Protein AF-0000000084600546 (afdb_homodimer)

Structure (mmCIF, N/CA/C/O backbone):
data_AF-0000000084600546-model_v1
#
loop_
_entity.id
_entity.type
_entity.pdbx_description
1 polymer 'HTH tetR-type domain-containing protein'
#
loop_
_atom_site.group_PDB
_atom_site.id
_atom_site.type_symbol
_atom_site.label_atom_id
_atom_site.label_alt_id
_atom_site.label_comp_id
_atom_site.label_asym_id
_atom_site.label_entity_id
_atom_site.label_seq_id
_atom_site.pdbx_PDB_ins_code
_atom_site.Cartn_x
_atom_site.Cartn_y
_atom_site.Cartn_z
_atom_site.occupancy
_atom_site.B_iso_or_equiv
_atom_site.auth_seq_id
_atom_site.auth_comp_id
_atom_site.auth_asym_id
_atom_site.auth_atom_id
_atom_site.pdbx_PDB_model_num
ATOM 1 N N . MET A 1 1 ? 28.312 6.125 -10.078 1 32.84 1 MET A N 1
ATOM 2 C CA . MET A 1 1 ? 26.906 6.504 -10.203 1 32.84 1 MET A CA 1
ATOM 3 C C . MET A 1 1 ? 26.562 7.613 -9.211 1 32.84 1 MET A C 1
ATOM 5 O O . MET A 1 1 ? 26.938 7.547 -8.039 1 32.84 1 MET A O 1
ATOM 9 N N . ALA A 1 2 ? 26.266 8.656 -9.523 1 44.53 2 ALA A N 1
ATOM 10 C CA . ALA A 1 2 ? 26.094 9.836 -8.68 1 44.53 2 ALA A CA 1
ATOM 11 C C . ALA A 1 2 ? 25.125 9.547 -7.531 1 44.53 2 ALA A C 1
ATOM 13 O O . ALA A 1 2 ? 24.188 8.758 -7.68 1 44.53 2 ALA A O 1
ATOM 14 N N . LYS A 1 3 ? 25.469 9.797 -6.285 1 55.94 3 LYS A N 1
ATOM 15 C CA . LYS A 1 3 ? 24.688 9.617 -5.066 1 55.94 3 LYS A CA 1
ATOM 16 C C . LYS A 1 3 ? 23.25 10.117 -5.258 1 55.94 3 LYS A C 1
ATOM 18 O O . LYS A 1 3 ? 23.031 11.242 -5.715 1 55.94 3 LYS A O 1
ATOM 23 N N . LEU A 1 4 ? 22.156 9.141 -5.469 1 57.59 4 LEU A N 1
ATOM 24 C CA . LEU A 1 4 ? 20.75 9.477 -5.609 1 57.59 4 LEU A CA 1
ATOM 25 C C . LEU A 1 4 ? 20.438 10.797 -4.91 1 57.59 4 LEU A C 1
ATOM 27 O O . L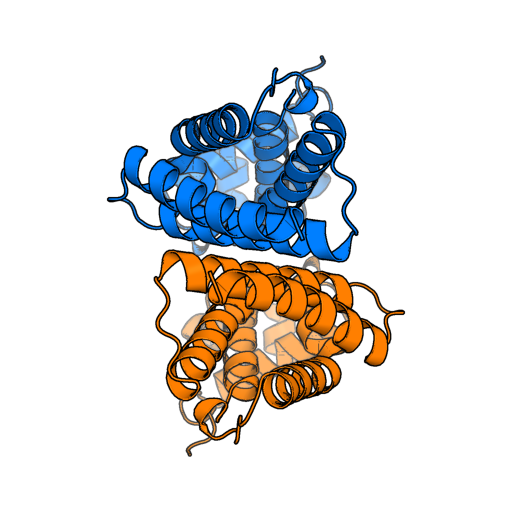EU A 1 4 ? 19.516 11.516 -5.312 1 57.59 4 LEU A O 1
ATOM 31 N N . THR A 1 5 ? 21.5 11.195 -4.059 1 66.75 5 THR A N 1
ATOM 32 C CA . THR A 1 5 ? 21.297 12.453 -3.354 1 66.75 5 THR A CA 1
ATOM 33 C C . THR A 1 5 ? 21.891 13.617 -4.141 1 66.75 5 THR A C 1
ATOM 35 O O . THR A 1 5 ? 21.766 14.781 -3.746 1 66.75 5 THR A O 1
ATOM 38 N N . GLU A 1 6 ? 22.484 13.359 -5.191 1 69.31 6 GLU A N 1
ATOM 39 C CA . GLU A 1 6 ? 23.203 14.398 -5.926 1 69.31 6 GLU A CA 1
ATOM 40 C C . GLU A 1 6 ? 22.25 15.477 -6.438 1 69.31 6 GLU A C 1
ATOM 42 O O . GLU A 1 6 ? 22.609 16.656 -6.508 1 69.31 6 GLU A O 1
ATOM 47 N N . GLY A 1 7 ? 21.047 15.117 -6.613 1 79.75 7 GLY A N 1
ATOM 48 C CA . GLY A 1 7 ? 20.109 16.125 -7.113 1 79.75 7 GLY A CA 1
ATOM 49 C C . GLY A 1 7 ? 19.375 16.859 -6.012 1 79.75 7 GLY A C 1
ATOM 50 O O . GLY A 1 7 ? 18.719 17.875 -6.262 1 79.75 7 GLY A O 1
ATOM 51 N N . LEU A 1 8 ? 19.703 16.578 -4.785 1 88.44 8 LEU A N 1
ATOM 52 C CA . LEU A 1 8 ? 19 17.172 -3.662 1 88.44 8 LEU A CA 1
ATOM 53 C C . LEU A 1 8 ? 19.828 18.312 -3.047 1 88.44 8 LEU A C 1
ATOM 55 O O . LEU A 1 8 ? 21.031 18.188 -2.893 1 88.44 8 LEU A O 1
ATOM 59 N N . SER A 1 9 ? 19.188 19.391 -2.762 1 93.69 9 SER A N 1
ATOM 60 C CA . SER A 1 9 ? 19.844 20.5 -2.055 1 93.69 9 SER A CA 1
ATOM 61 C C . SER A 1 9 ? 20.188 20.094 -0.626 1 93.69 9 SER A C 1
ATOM 63 O O . SER A 1 9 ? 19.672 19.109 -0.1 1 93.69 9 SER A O 1
ATOM 65 N N . GLN A 1 10 ? 21.047 20.875 -0.083 1 94.81 10 GLN A N 1
ATOM 66 C CA . GLN A 1 10 ? 21.406 20.641 1.312 1 94.81 10 GLN A CA 1
ATOM 67 C C . GLN A 1 10 ? 20.188 20.766 2.223 1 94.81 10 GLN A C 1
ATOM 69 O O . GLN A 1 10 ? 20.031 20 3.17 1 94.81 10 GLN A O 1
ATOM 74 N N . SER A 1 11 ? 19.359 21.703 1.89 1 96.62 11 SER A N 1
ATOM 75 C CA . SER A 1 11 ? 18.141 21.922 2.674 1 96.62 11 SER A CA 1
ATOM 76 C C . SER A 1 11 ? 17.203 20.719 2.588 1 96.62 11 SER A C 1
ATOM 78 O O . SER A 1 11 ? 16.656 20.266 3.6 1 96.62 11 SER A O 1
ATOM 80 N N . GLN A 1 12 ? 17.094 20.203 1.469 1 96.62 12 GLN A N 1
ATOM 81 C CA . GLN A 1 12 ? 16.25 19.016 1.285 1 96.62 12 GLN A CA 1
ATOM 82 C C . GLN A 1 12 ? 16.781 17.844 2.092 1 96.62 12 GLN A C 1
ATOM 84 O O . GLN A 1 12 ? 16.016 17.141 2.766 1 96.62 12 GLN A O 1
ATOM 89 N N . GLN A 1 13 ? 18.031 17.719 1.998 1 96.44 13 GLN A N 1
ATOM 90 C CA . GLN A 1 13 ? 18.656 16.625 2.73 1 96.44 13 GLN A CA 1
ATOM 91 C C . GLN A 1 13 ? 18.469 16.781 4.234 1 96.44 13 GLN A C 1
ATOM 93 O O . GLN A 1 13 ? 18.156 15.82 4.938 1 96.44 13 GLN A O 1
ATOM 98 N N . SER A 1 14 ? 18.641 17.984 4.652 1 97.56 14 SER A N 1
ATOM 99 C CA . SER A 1 14 ? 18.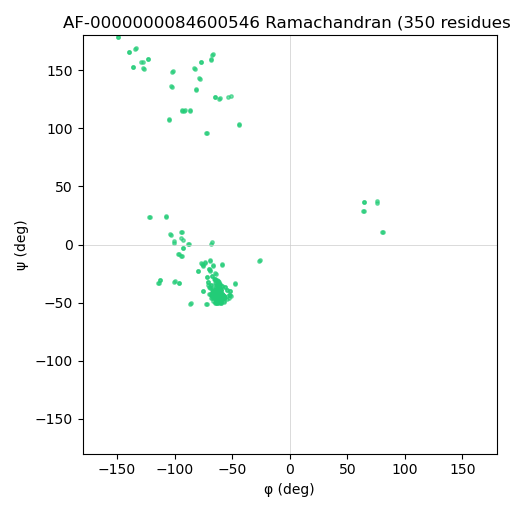5 18.266 6.078 1 97.56 14 SER A CA 1
ATOM 100 C C . SER A 1 14 ? 17.062 18.016 6.555 1 97.56 14 SER A C 1
ATOM 102 O O . SER A 1 14 ? 16.859 17.484 7.645 1 97.56 14 SER A O 1
ATOM 104 N N . ILE A 1 15 ? 16.156 18.391 5.734 1 98 15 ILE A N 1
ATOM 105 C CA . ILE A 1 15 ? 14.742 18.203 6.074 1 98 15 ILE A CA 1
ATOM 106 C C . ILE A 1 15 ? 14.414 16.719 6.129 1 98 15 ILE A C 1
ATOM 108 O O . ILE A 1 15 ? 13.789 16.25 7.082 1 98 15 ILE A O 1
ATOM 112 N N . MET A 1 16 ? 14.875 16.016 5.176 1 96.94 16 MET A N 1
ATOM 113 C CA . MET A 1 16 ? 14.633 14.586 5.125 1 96.94 16 MET A CA 1
ATOM 114 C C . MET A 1 16 ? 15.242 13.891 6.34 1 96.94 16 MET A C 1
ATOM 116 O O . MET A 1 16 ? 14.602 13.039 6.961 1 96.94 16 MET A O 1
ATOM 120 N N . GLN A 1 17 ? 16.406 14.266 6.641 1 96.88 17 GLN A N 1
ATOM 121 C CA . GLN A 1 17 ? 17.094 13.68 7.789 1 96.88 17 GLN A CA 1
ATOM 122 C C . GLN A 1 17 ? 16.375 14.031 9.094 1 96.88 17 GLN A C 1
ATOM 124 O O . GLN A 1 17 ? 16.266 13.188 9.984 1 96.88 17 GLN A O 1
ATOM 129 N N . ALA A 1 18 ? 15.953 15.234 9.18 1 97.81 18 ALA A N 1
ATOM 130 C CA . ALA A 1 18 ? 15.234 15.68 10.375 1 97.81 18 ALA A CA 1
ATOM 131 C C . ALA A 1 18 ? 13.961 14.859 10.586 1 97.81 18 ALA A C 1
ATOM 133 O O . ALA A 1 18 ? 13.688 14.406 11.703 1 97.81 18 ALA A O 1
ATOM 134 N N . VAL A 1 19 ? 13.211 14.664 9.508 1 96.94 19 VAL A N 1
ATOM 135 C CA . VAL A 1 19 ? 11.977 13.898 9.602 1 96.94 19 VAL A CA 1
ATOM 136 C C . VAL A 1 19 ? 12.289 12.461 10.016 1 96.94 19 VAL A C 1
ATOM 138 O O . VAL A 1 19 ? 11.633 11.898 10.898 1 96.94 19 VAL A O 1
ATOM 141 N N . ALA A 1 20 ? 13.281 11.922 9.422 1 94 20 ALA A N 1
ATOM 142 C CA . ALA A 1 20 ? 13.672 10.555 9.758 1 94 20 ALA A CA 1
ATOM 143 C C . ALA A 1 20 ? 14.062 10.438 11.227 1 94 20 ALA A C 1
ATOM 145 O O . ALA A 1 20 ? 13.633 9.508 11.914 1 94 20 ALA A O 1
ATOM 146 N N . THR A 1 21 ? 14.805 11.359 11.688 1 95.12 21 THR A N 1
ATOM 147 C CA . THR A 1 21 ? 15.266 11.383 13.07 1 95.12 21 THR A CA 1
ATOM 148 C C . THR A 1 21 ? 14.094 11.508 14.039 1 95.12 21 THR A C 1
ATOM 150 O O . THR A 1 21 ? 14.008 10.773 15.023 1 95.12 21 THR A O 1
ATOM 153 N N . LEU A 1 22 ? 13.242 12.391 13.703 1 96.25 22 LEU A N 1
ATOM 154 C CA . LEU A 1 22 ? 12.102 12.648 14.578 1 96.25 22 LEU A CA 1
ATOM 155 C C . LEU A 1 22 ? 11.148 11.453 14.602 1 96.25 22 LEU A C 1
ATOM 157 O O . LEU A 1 22 ? 10.562 11.141 15.641 1 96.25 22 LEU A O 1
ATOM 161 N N . LEU A 1 23 ? 11.016 10.797 13.492 1 93.69 23 LEU A N 1
ATOM 162 C CA . LEU A 1 23 ? 10.125 9.648 13.398 1 93.69 23 LEU A CA 1
ATOM 163 C C . LEU A 1 23 ? 10.68 8.469 14.195 1 93.69 23 LEU A C 1
ATOM 165 O O . LEU A 1 23 ? 9.945 7.52 14.492 1 93.69 23 LEU A O 1
ATOM 169 N N . ASP A 1 24 ? 11.93 8.5 14.438 1 91 24 ASP A N 1
ATOM 170 C CA . ASP A 1 24 ? 12.539 7.473 15.273 1 91 24 ASP A CA 1
ATOM 171 C C . ASP A 1 24 ? 12.203 7.695 16.75 1 91 24 ASP A C 1
ATOM 173 O O . ASP A 1 24 ? 12.273 6.766 17.562 1 91 24 ASP A O 1
ATOM 177 N N . LYS A 1 25 ? 11.781 8.883 17.078 1 91.62 25 LYS A N 1
ATOM 178 C CA . LYS A 1 25 ? 11.594 9.266 18.469 1 91.62 25 LYS A CA 1
ATOM 179 C C . LYS A 1 25 ? 10.117 9.484 18.797 1 91.62 25 LYS A C 1
ATOM 181 O O . LYS A 1 25 ? 9.703 9.344 19.953 1 91.62 25 LYS A O 1
ATOM 186 N N . GLU A 1 26 ? 9.391 9.914 17.766 1 90.5 26 GLU A N 1
ATOM 187 C CA . GLU A 1 26 ? 7.992 10.266 17.984 1 90.5 26 GLU A CA 1
ATOM 188 C C . GLU A 1 26 ? 7.094 9.68 16.906 1 90.5 26 GLU A C 1
ATOM 190 O O . GLU A 1 26 ? 7.578 9.211 15.875 1 90.5 26 GLU A O 1
ATOM 195 N N . GLN A 1 27 ? 5.812 9.789 17.234 1 86.94 27 GLN A N 1
ATOM 196 C CA . GLN A 1 27 ? 4.816 9.336 16.266 1 86.94 27 GLN A CA 1
ATOM 197 C C . GLN A 1 27 ? 4.551 10.406 15.211 1 86.94 27 GLN A C 1
ATOM 199 O O . GLN A 1 27 ? 4.727 11.602 15.469 1 86.94 27 GLN A O 1
ATOM 204 N N . LEU A 1 28 ? 4.191 9.938 14.07 1 87 28 LEU A N 1
ATOM 205 C CA . LEU A 1 28 ? 3.926 10.836 12.953 1 87 28 LEU A CA 1
ATOM 206 C C . LEU A 1 28 ? 2.945 11.93 13.352 1 87 28 LEU A C 1
ATOM 208 O O . LEU A 1 28 ? 3.141 13.102 13.016 1 87 28 LEU A O 1
ATOM 212 N N . ASN A 1 29 ? 1.978 11.547 14.109 1 81.62 29 ASN A N 1
ATOM 213 C CA . ASN A 1 29 ? 0.924 12.484 14.477 1 81.62 29 ASN A CA 1
ATOM 214 C C . ASN A 1 29 ? 1.444 13.57 15.414 1 81.62 29 ASN A C 1
ATOM 216 O O . ASN A 1 29 ? 0.793 14.602 15.594 1 81.62 29 ASN A O 1
ATOM 220 N N . ASP A 1 30 ? 2.584 13.391 15.961 1 87.56 30 ASP A N 1
ATOM 221 C CA . ASP A 1 30 ? 3.164 14.359 16.891 1 87.56 30 ASP A CA 1
ATOM 222 C C . ASP A 1 30 ? 4.145 15.281 16.172 1 87.56 30 ASP A C 1
ATOM 224 O O . ASP A 1 30 ? 4.629 16.25 16.75 1 87.56 30 ASP A O 1
ATOM 228 N N . LEU A 1 31 ? 4.398 14.953 15 1 92.25 31 LEU A N 1
ATOM 229 C CA . LEU A 1 31 ? 5.375 15.727 14.242 1 92.25 31 LEU A CA 1
ATOM 230 C C . LEU A 1 31 ? 4.738 16.984 13.672 1 92.25 31 LEU A C 1
ATOM 232 O O . LEU A 1 31 ? 3.625 16.953 13.141 1 92.25 31 LEU A O 1
ATOM 236 N N . THR A 1 32 ? 5.445 18.141 13.844 1 91.44 32 THR A N 1
ATOM 237 C CA . THR A 1 32 ? 5.012 19.391 13.234 1 91.44 32 THR A CA 1
ATOM 238 C C . THR A 1 32 ? 6.105 19.969 12.344 1 91.44 32 THR A C 1
ATOM 240 O O . THR A 1 32 ? 7.281 19.625 12.484 1 91.44 32 THR A O 1
ATOM 243 N N . ILE A 1 33 ? 5.645 20.781 11.516 1 94.69 33 ILE A N 1
ATOM 244 C CA . ILE A 1 33 ? 6.598 21.438 10.617 1 94.69 33 ILE A CA 1
ATOM 245 C C . ILE A 1 33 ? 7.578 22.281 11.43 1 94.69 33 ILE A C 1
ATOM 247 O O . ILE A 1 33 ? 8.773 22.328 11.117 1 94.69 33 ILE A O 1
ATOM 251 N N . THR A 1 34 ? 7.09 22.828 12.414 1 96.19 34 THR A N 1
ATOM 252 C CA . THR A 1 34 ? 7.949 23.625 13.273 1 96.19 34 THR A CA 1
ATOM 253 C C . THR A 1 34 ? 9.047 22.781 13.898 1 96.19 34 THR A C 1
ATOM 255 O O . THR A 1 34 ? 10.227 23.156 13.867 1 96.19 34 THR A O 1
ATOM 258 N N . LYS A 1 35 ? 8.711 21.625 14.383 1 96.94 35 LYS A N 1
ATOM 259 C CA . LYS A 1 35 ? 9.695 20.703 14.961 1 96.94 35 LYS A CA 1
ATOM 260 C C . LYS A 1 35 ? 10.719 20.266 13.914 1 96.94 35 LYS A C 1
ATOM 262 O O . LYS A 1 35 ? 11.914 20.203 14.195 1 96.94 35 LYS A O 1
ATOM 267 N N . VAL A 1 36 ? 10.234 20 12.758 1 97.94 36 VAL A N 1
ATOM 268 C CA . VAL A 1 36 ? 11.094 19.531 11.672 1 97.94 36 VAL A CA 1
ATOM 269 C C . VAL A 1 36 ? 12.086 20.625 11.289 1 97.94 36 VAL A C 1
ATOM 271 O O . VAL A 1 36 ? 13.289 20.375 11.156 1 97.94 36 VAL A O 1
ATOM 274 N N . CYS A 1 37 ? 11.562 21.812 11.141 1 98.38 37 CYS A N 1
ATOM 275 C CA . CYS A 1 37 ? 12.422 22.938 10.766 1 98.38 37 CYS A CA 1
ATOM 276 C C . CYS A 1 37 ? 13.492 23.188 11.82 1 98.38 37 CYS A C 1
ATOM 278 O O . CYS A 1 37 ? 14.656 23.406 11.484 1 98.38 37 CYS A O 1
ATOM 280 N N . LYS A 1 38 ? 13.117 23.109 13.016 1 98.12 38 LYS A N 1
ATOM 281 C CA . LYS A 1 38 ? 14.062 23.297 14.117 1 98.12 38 LYS A CA 1
ATOM 282 C C . LYS A 1 38 ? 15.156 22.234 14.086 1 98.12 38 LYS A C 1
ATOM 284 O O . LYS A 1 38 ? 16.344 22.547 14.195 1 98.12 38 LYS A O 1
ATOM 289 N N . GLU A 1 39 ? 14.789 21.047 13.891 1 97.69 39 GLU A N 1
ATOM 290 C CA . GLU A 1 39 ? 15.734 19.922 13.828 1 97.69 39 GLU A CA 1
ATOM 291 C C . GLU A 1 39 ? 16.641 20.031 12.609 1 97.69 39 GLU A C 1
ATOM 293 O O . GLU A 1 39 ? 17.828 19.734 12.695 1 97.69 39 GLU A O 1
ATOM 298 N N . ALA A 1 40 ? 16.109 20.453 11.555 1 98.06 40 ALA A N 1
ATOM 299 C CA . ALA A 1 40 ? 16.828 20.547 10.289 1 98.06 40 ALA A CA 1
ATOM 300 C C . ALA A 1 40 ? 17.703 21.797 10.234 1 98.06 40 ALA A C 1
ATOM 302 O O . ALA A 1 40 ? 18.609 21.891 9.398 1 98.06 40 ALA A O 1
ATOM 303 N N . GLY A 1 41 ? 17.359 22.734 11 1 98.19 41 GLY A N 1
ATOM 304 C CA . GLY A 1 41 ? 18.078 24.016 10.969 1 98.19 41 GLY A CA 1
ATOM 305 C C . GLY A 1 41 ? 17.719 24.859 9.773 1 98.19 41 GLY A C 1
ATOM 306 O O . GLY A 1 41 ? 18.594 25.484 9.156 1 98.19 41 GLY A O 1
ATOM 307 N N . VAL A 1 42 ? 16.438 24.797 9.414 1 97.94 42 VAL A N 1
ATOM 308 C CA . VAL A 1 42 ? 15.984 25.578 8.273 1 97.94 42 VAL A CA 1
ATOM 309 C C . VAL A 1 42 ? 14.758 26.391 8.664 1 97.94 42 VAL A C 1
ATOM 311 O O . VAL A 1 42 ? 14.047 26.047 9.617 1 97.94 42 VAL A O 1
ATOM 314 N N . ALA A 1 43 ? 14.547 27.5 7.879 1 97.31 43 ALA A N 1
ATOM 315 C CA . ALA A 1 43 ? 13.344 28.312 8.07 1 97.31 43 ALA A CA 1
ATOM 316 C C . ALA A 1 43 ? 12.125 27.641 7.453 1 97.31 43 ALA A C 1
ATOM 318 O O . ALA A 1 43 ? 12.25 26.844 6.523 1 97.31 43 ALA A O 1
ATOM 319 N N . ARG A 1 44 ? 10.898 28.016 7.953 1 96.12 44 ARG A N 1
ATOM 320 C CA . ARG A 1 44 ? 9.648 27.484 7.43 1 96.12 44 ARG A CA 1
ATOM 321 C C . ARG A 1 44 ? 9.492 27.781 5.945 1 96.12 44 ARG A C 1
ATOM 323 O O . ARG A 1 44 ? 8.977 26.969 5.184 1 96.12 44 ARG A O 1
ATOM 330 N N . ILE A 1 45 ? 9.945 28.922 5.512 1 96 45 ILE A N 1
ATOM 331 C CA . ILE A 1 45 ? 9.852 29.328 4.113 1 96 45 ILE A CA 1
ATOM 332 C C . ILE A 1 45 ? 10.625 28.344 3.234 1 96 45 ILE A C 1
ATOM 334 O O . ILE A 1 45 ? 10.18 28.016 2.133 1 96 45 ILE A O 1
ATOM 338 N N . THR A 1 46 ? 11.75 27.922 3.768 1 97.25 46 THR A N 1
ATOM 339 C CA . THR A 1 46 ? 12.578 26.953 3.057 1 97.25 46 THR A CA 1
ATOM 340 C C . THR A 1 46 ? 11.867 25.609 2.951 1 97.25 46 THR A C 1
ATOM 342 O O . THR A 1 46 ? 11.898 24.953 1.901 1 97.25 46 THR A O 1
ATOM 345 N N . PHE A 1 47 ? 11.25 25.219 4.066 1 97.88 47 PHE A N 1
ATOM 346 C CA . PHE A 1 47 ? 10.484 23.984 4.039 1 97.88 47 PHE A CA 1
ATOM 347 C C . PHE A 1 47 ? 9.453 24.016 2.912 1 97.88 47 PHE A C 1
ATOM 349 O O . PHE A 1 47 ? 9.383 23.078 2.109 1 97.88 47 PHE A O 1
ATOM 356 N N . TYR A 1 48 ? 8.734 25.062 2.777 1 94.69 48 TYR A N 1
ATOM 357 C CA . TYR A 1 48 ? 7.609 25.156 1.857 1 94.69 48 TYR A CA 1
ATOM 358 C C . TYR A 1 48 ? 8.086 25.344 0.423 1 94.69 48 TYR A C 1
ATOM 360 O O . TYR A 1 48 ? 7.316 25.172 -0.524 1 94.69 48 TYR A O 1
ATOM 368 N N . LYS A 1 49 ? 9.352 25.719 0.278 1 96.44 49 LYS A N 1
ATOM 369 C CA . LYS A 1 49 ? 9.953 25.766 -1.05 1 96.44 49 LYS A CA 1
ATOM 370 C C . LYS A 1 49 ? 9.992 24.375 -1.685 1 96.44 49 LYS A C 1
ATOM 372 O O . LYS A 1 49 ? 9.836 24.25 -2.9 1 96.44 49 LYS A O 1
ATOM 377 N N . TYR A 1 50 ? 10.109 23.391 -0.835 1 96.06 50 TYR A N 1
ATOM 378 C CA . TYR A 1 50 ? 10.367 22.047 -1.365 1 96.06 50 TYR A CA 1
ATOM 379 C C . TYR A 1 50 ? 9.188 21.125 -1.094 1 96.06 50 TYR A C 1
ATOM 381 O O . TYR A 1 50 ? 8.914 20.219 -1.88 1 96.06 50 TYR A O 1
ATOM 389 N N . TYR A 1 51 ? 8.547 21.391 0.067 1 94.94 51 TYR A N 1
ATOM 390 C CA . TYR A 1 51 ? 7.492 20.469 0.488 1 94.94 51 TYR A CA 1
ATOM 391 C C . TYR A 1 51 ? 6.277 21.234 1.001 1 94.94 51 TYR A C 1
ATOM 393 O O . TYR A 1 51 ? 6.414 22.328 1.569 1 94.94 51 TYR A O 1
ATOM 401 N N . ALA A 1 52 ? 5.145 20.578 0.856 1 90.25 52 ALA A N 1
ATOM 402 C CA . ALA A 1 52 ? 3.92 21.188 1.368 1 90.25 52 ALA A CA 1
ATOM 403 C C . ALA A 1 52 ? 3.533 20.594 2.719 1 90.25 52 ALA A C 1
ATOM 405 O O . ALA A 1 52 ? 2.93 21.266 3.555 1 90.25 52 ALA A O 1
ATOM 406 N N . THR A 1 53 ? 3.869 19.297 2.896 1 88.69 53 THR A N 1
ATOM 407 C CA . THR A 1 53 ? 3.484 18.578 4.109 1 88.69 53 THR A CA 1
ATOM 408 C C . THR A 1 53 ? 4.613 17.672 4.586 1 88.69 53 THR A C 1
ATOM 410 O O . THR A 1 53 ? 5.562 17.406 3.844 1 88.69 53 THR A O 1
ATOM 413 N N . ILE A 1 54 ? 4.473 17.25 5.754 1 91.94 54 ILE A N 1
ATOM 414 C CA . ILE A 1 54 ? 5.43 16.281 6.289 1 91.94 54 ILE A CA 1
ATOM 415 C C . ILE A 1 54 ? 5.344 14.977 5.504 1 91.94 54 ILE A C 1
ATOM 417 O O . ILE A 1 54 ? 6.359 14.32 5.266 1 91.94 54 ILE A O 1
ATOM 421 N N . ASN A 1 55 ? 4.234 14.672 5.078 1 89.06 55 ASN A N 1
ATOM 422 C CA . ASN A 1 55 ? 4.047 13.461 4.277 1 89.06 55 ASN A CA 1
ATOM 423 C C . ASN A 1 55 ? 4.832 13.531 2.971 1 89.06 55 ASN A C 1
ATOM 425 O O . ASN A 1 55 ? 5.332 12.516 2.49 1 89.06 55 ASN A O 1
ATOM 429 N N . ASP A 1 56 ? 4.918 14.648 2.439 1 91.62 56 ASP A N 1
ATOM 430 C CA . ASP A 1 56 ? 5.734 14.812 1.241 1 91.62 56 ASP A CA 1
ATOM 431 C C . ASP A 1 56 ? 7.188 14.422 1.509 1 91.62 56 ASP A C 1
ATOM 433 O O . ASP A 1 56 ? 7.832 13.797 0.665 1 91.62 56 ASP A O 1
ATOM 437 N N . VAL A 1 57 ? 7.586 14.875 2.627 1 95.5 57 VAL A N 1
ATOM 438 C CA . VAL A 1 57 ? 8.969 14.586 3 1 95.5 57 VAL A CA 1
ATOM 439 C C . VAL A 1 57 ? 9.148 13.086 3.182 1 95.5 57 VAL A C 1
ATOM 441 O O . VAL A 1 57 ? 10.125 12.508 2.695 1 95.5 57 VAL A O 1
ATOM 444 N N . ILE A 1 58 ? 8.203 12.508 3.824 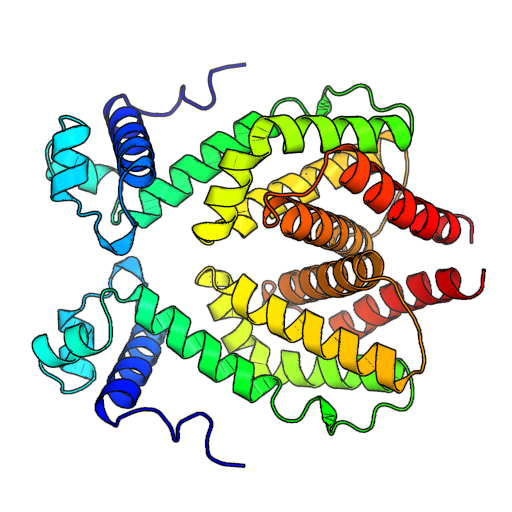1 93.94 58 ILE A N 1
ATOM 445 C CA . ILE A 1 58 ? 8.258 11.07 4.09 1 93.94 58 ILE A CA 1
ATOM 446 C C . ILE A 1 58 ? 8.281 10.305 2.768 1 93.94 58 ILE A C 1
ATOM 448 O O . ILE A 1 58 ? 9.086 9.391 2.588 1 93.94 58 ILE A O 1
ATOM 452 N N . GLU A 1 59 ? 7.461 10.695 1.902 1 92.88 59 GLU A N 1
ATOM 453 C CA . GLU A 1 59 ? 7.402 10.039 0.598 1 92.88 59 GLU A CA 1
ATOM 454 C C . GLU A 1 59 ? 8.711 10.203 -0.162 1 92.88 59 GLU A C 1
ATOM 456 O O . GLU A 1 59 ? 9.234 9.234 -0.73 1 92.88 59 GLU A O 1
ATOM 461 N N . ALA A 1 60 ? 9.195 11.383 -0.14 1 94.25 60 ALA A N 1
ATOM 462 C CA . ALA A 1 60 ? 10.453 11.641 -0.831 1 94.25 60 ALA A CA 1
ATOM 463 C C . ALA A 1 60 ? 11.594 10.836 -0.215 1 94.25 60 ALA A C 1
ATOM 465 O O . ALA A 1 60 ? 12.43 10.281 -0.934 1 94.25 60 ALA A O 1
ATOM 466 N N . THR A 1 61 ? 11.617 10.781 1.057 1 94.19 61 THR A N 1
ATOM 467 C CA . THR A 1 61 ? 12.633 10.016 1.766 1 94.19 61 THR A CA 1
ATOM 468 C C . THR A 1 61 ? 12.516 8.531 1.441 1 94.19 61 THR A C 1
ATOM 470 O O . THR A 1 61 ? 13.516 7.859 1.19 1 94.19 61 THR A O 1
ATOM 473 N N . ALA A 1 62 ? 11.344 8.055 1.469 1 93.06 62 ALA A N 1
ATOM 474 C CA . ALA A 1 62 ? 11.094 6.656 1.139 1 93.06 62 ALA A CA 1
ATOM 475 C C . ALA A 1 62 ? 11.562 6.332 -0.278 1 93.06 62 ALA A C 1
ATOM 477 O O . ALA A 1 62 ? 12.203 5.305 -0.509 1 93.06 62 ALA A O 1
ATOM 478 N N . GLN A 1 63 ? 11.219 7.203 -1.167 1 92.81 63 GLN A N 1
ATOM 479 C CA . GLN A 1 63 ? 11.633 7.012 -2.555 1 92.81 63 GLN A CA 1
ATOM 480 C C . GLN A 1 63 ? 13.148 6.918 -2.672 1 92.81 63 GLN A C 1
ATOM 482 O O . GLN A 1 63 ? 13.672 6.059 -3.385 1 92.81 63 GLN A O 1
ATOM 487 N N . LEU A 1 64 ? 13.766 7.766 -1.993 1 91.06 64 LEU A N 1
ATOM 488 C CA . LEU A 1 64 ? 15.227 7.781 -2.025 1 91.06 64 LEU A CA 1
ATOM 489 C C . LEU A 1 64 ? 15.797 6.492 -1.44 1 91.06 64 LEU A C 1
ATOM 491 O O . LEU A 1 64 ? 16.688 5.879 -2.031 1 91.06 64 LEU A O 1
ATOM 495 N N . LYS A 1 65 ? 15.336 6.082 -0.349 1 89.75 65 LYS A N 1
ATOM 496 C CA . LYS A 1 65 ? 15.828 4.891 0.331 1 89.75 65 LYS A CA 1
ATOM 497 C C . LYS A 1 65 ? 15.586 3.639 -0.508 1 89.75 65 LYS A C 1
ATOM 499 O O . LYS A 1 65 ? 16.453 2.771 -0.605 1 89.75 65 LYS A O 1
ATOM 504 N N . VAL A 1 66 ? 14.469 3.555 -1.065 1 90.56 66 VAL A N 1
ATOM 505 C CA . VAL A 1 66 ? 14.125 2.383 -1.863 1 90.56 66 VAL A CA 1
ATOM 506 C C . VAL A 1 66 ? 14.977 2.352 -3.129 1 90.56 66 VAL A C 1
ATOM 508 O O . VAL A 1 66 ? 15.445 1.288 -3.543 1 90.56 66 VAL A O 1
ATOM 511 N N . SER A 1 67 ? 15.086 3.482 -3.709 1 88.12 67 SER A N 1
ATOM 512 C CA . SER A 1 67 ? 15.945 3.551 -4.891 1 88.12 67 SER A CA 1
ATOM 513 C C . SER A 1 67 ? 17.359 3.064 -4.578 1 88.12 67 SER A C 1
ATOM 515 O O . SER A 1 67 ? 17.984 2.385 -5.398 1 88.12 67 SER A O 1
ATOM 517 N N . GLU A 1 68 ? 17.766 3.369 -3.443 1 85.25 68 GLU A N 1
ATOM 518 C CA . GLU A 1 68 ? 19.078 2.922 -3.02 1 85.25 68 GLU A CA 1
ATOM 519 C C . GLU A 1 68 ? 19.109 1.412 -2.801 1 85.25 68 GLU A C 1
ATOM 521 O O . GLU A 1 68 ? 20.094 0.75 -3.135 1 85.25 68 GLU A O 1
ATOM 526 N N . LEU A 1 69 ? 18.109 0.898 -2.199 1 83.12 69 LEU A N 1
ATOM 527 C CA . LEU A 1 69 ? 18.016 -0.527 -1.906 1 83.12 69 LEU A CA 1
ATOM 528 C C . LEU A 1 69 ? 18.016 -1.349 -3.191 1 83.12 69 LEU A C 1
ATOM 530 O O . LEU A 1 69 ? 18.578 -2.447 -3.23 1 83.12 69 LEU A O 1
ATOM 534 N N . PHE A 1 70 ? 17.453 -0.819 -4.172 1 82.06 70 PHE A N 1
ATOM 535 C CA . PHE A 1 70 ? 17.312 -1.573 -5.41 1 82.06 70 PHE A CA 1
ATOM 536 C C . PHE A 1 70 ? 18.328 -1.112 -6.449 1 82.06 70 PHE A C 1
ATOM 538 O O . PHE A 1 70 ? 18.25 -1.519 -7.613 1 82.06 70 PHE A O 1
ATOM 545 N N . MET A 1 71 ? 19.141 -0.271 -5.809 1 76.75 71 MET A N 1
ATOM 546 C CA . MET A 1 71 ? 20.203 0.217 -6.695 1 76.75 71 MET A CA 1
ATOM 547 C C . MET A 1 71 ? 21.047 -0.935 -7.207 1 76.75 71 MET A C 1
ATOM 549 O O . MET A 1 71 ? 21.438 -1.821 -6.441 1 76.75 71 MET A O 1
ATOM 553 N N . GLN A 1 72 ? 21.25 -1.117 -8.453 1 73.38 72 GLN A N 1
ATOM 554 C CA . GLN A 1 72 ? 22.141 -2.062 -9.109 1 73.38 72 GLN A CA 1
ATOM 555 C C . GLN A 1 72 ? 21.531 -3.457 -9.164 1 73.38 72 GLN A C 1
ATOM 557 O O . GLN A 1 72 ? 22.25 -4.457 -9.195 1 73.38 72 GLN A O 1
ATOM 562 N N . ILE A 1 73 ? 20.281 -3.588 -8.852 1 75.69 73 ILE A N 1
ATOM 563 C CA . ILE A 1 73 ? 19.625 -4.891 -8.961 1 75.69 73 ILE A CA 1
ATOM 564 C C . ILE A 1 73 ? 19.953 -5.512 -10.32 1 75.69 73 ILE A C 1
ATOM 566 O O . ILE A 1 73 ? 20.125 -6.73 -10.43 1 75.69 73 ILE A O 1
ATOM 570 N N . SER A 1 74 ? 20.062 -4.676 -11.242 1 74.81 74 SER A N 1
ATOM 571 C CA . SER A 1 74 ? 20.375 -5.133 -12.594 1 74.81 74 SER A CA 1
ATOM 572 C C . SER A 1 74 ? 21.766 -5.727 -12.664 1 74.81 74 SER A C 1
ATOM 574 O O . SER A 1 74 ? 22.078 -6.516 -13.562 1 74.81 74 SER A O 1
ATOM 576 N N . ASP A 1 75 ? 22.531 -5.398 -11.688 1 76.38 75 ASP A N 1
ATOM 577 C CA . ASP A 1 75 ? 23.906 -5.848 -11.711 1 76.38 75 ASP A CA 1
ATOM 578 C C . ASP A 1 75 ? 24.078 -7.164 -10.953 1 76.38 75 ASP A C 1
ATOM 580 O O . ASP A 1 75 ? 25.125 -7.812 -11.047 1 76.38 75 ASP A O 1
ATOM 584 N N . ASP A 1 76 ? 23.031 -7.508 -10.281 1 75.31 76 ASP A N 1
ATOM 585 C CA . ASP A 1 76 ? 23.125 -8.75 -9.516 1 75.31 76 ASP A CA 1
ATOM 586 C C . ASP A 1 76 ? 23.281 -9.953 -10.438 1 75.31 76 ASP A C 1
ATOM 588 O O . ASP A 1 76 ? 22.672 -10.008 -11.508 1 75.31 76 ASP A O 1
ATOM 592 N N . LYS A 1 77 ? 24.266 -10.742 -10.211 1 76.88 77 LYS A N 1
ATOM 593 C CA . LYS A 1 77 ? 24.422 -11.992 -10.953 1 76.88 77 LYS A CA 1
ATOM 594 C C . LYS A 1 77 ? 23.375 -13.016 -10.508 1 76.88 77 LYS A C 1
ATOM 596 O O . LYS A 1 77 ? 23.5 -13.602 -9.43 1 76.88 77 LYS A O 1
ATOM 601 N N . ILE A 1 78 ? 22.297 -13.086 -11.234 1 76.94 78 ILE A N 1
ATOM 602 C CA . ILE A 1 78 ? 21.25 -14.047 -10.938 1 76.94 78 ILE A CA 1
ATOM 603 C C . ILE A 1 78 ? 21.297 -15.195 -11.945 1 76.94 78 ILE A C 1
ATOM 605 O O . ILE A 1 78 ? 21.047 -14.992 -13.141 1 76.94 78 ILE A O 1
ATOM 609 N N . GLU A 1 79 ? 21.75 -16.344 -11.445 1 78.31 79 GLU A N 1
ATOM 610 C CA . GLU A 1 79 ? 21.906 -17.5 -12.328 1 78.31 79 GLU A CA 1
ATOM 611 C C . GLU A 1 79 ? 20.703 -18.422 -12.266 1 78.31 79 GLU A C 1
ATOM 613 O O . GLU A 1 79 ? 20.406 -19.125 -13.227 1 78.31 79 GLU A O 1
ATOM 618 N N . ASP A 1 80 ? 20.141 -18.469 -11.094 1 79.31 80 ASP A N 1
ATOM 619 C CA . ASP A 1 80 ? 18.984 -19.344 -10.922 1 79.31 80 ASP A CA 1
ATOM 620 C C . ASP A 1 80 ? 18.031 -18.781 -9.867 1 79.31 80 ASP A C 1
ATOM 622 O O . ASP A 1 80 ? 18.234 -17.688 -9.359 1 79.31 80 ASP A O 1
ATOM 626 N N . LEU A 1 81 ? 16.938 -19.469 -9.641 1 78.69 81 LEU A N 1
ATOM 627 C CA . LEU A 1 81 ? 15.891 -19.031 -8.727 1 78.69 81 LEU A CA 1
ATOM 628 C C . LEU A 1 81 ? 16.438 -18.906 -7.305 1 78.69 81 LEU A C 1
ATOM 630 O O . LEU A 1 81 ? 16.031 -18 -6.57 1 78.69 81 LEU A O 1
ATOM 634 N N . ASP A 1 82 ? 17.359 -19.781 -6.98 1 84.5 82 ASP A N 1
ATOM 635 C CA . ASP A 1 82 ? 17.953 -19.734 -5.645 1 84.5 82 ASP A CA 1
ATOM 636 C C . ASP A 1 82 ? 18.734 -18.438 -5.449 1 84.5 82 ASP A C 1
ATOM 638 O O . ASP A 1 82 ? 18.719 -17.859 -4.363 1 84.5 82 ASP A O 1
ATOM 642 N N . ASP A 1 83 ? 19.406 -18.062 -6.43 1 84.88 83 ASP A N 1
ATOM 643 C CA . ASP A 1 83 ? 20.141 -16.797 -6.379 1 84.88 83 ASP A CA 1
ATOM 644 C C . ASP A 1 83 ? 19.188 -15.609 -6.203 1 84.88 83 ASP A C 1
ATOM 646 O O . ASP A 1 83 ? 19.469 -14.688 -5.445 1 84.88 83 ASP A O 1
ATOM 650 N N . PHE A 1 84 ? 18.094 -15.688 -6.891 1 83.62 84 PHE A N 1
ATOM 651 C CA . PHE A 1 84 ? 17.109 -14.625 -6.797 1 83.62 84 PHE A CA 1
ATOM 652 C C . PHE A 1 84 ? 16.531 -14.539 -5.387 1 83.62 84 PHE A C 1
ATOM 654 O O . PHE A 1 84 ? 16.5 -13.453 -4.793 1 83.62 84 PHE A O 1
ATOM 661 N N . ILE A 1 85 ? 16.156 -15.648 -4.891 1 86.88 85 ILE A N 1
ATOM 662 C CA . ILE A 1 85 ? 15.578 -15.719 -3.553 1 86.88 85 ILE A CA 1
ATOM 663 C C . ILE A 1 85 ? 16.594 -15.234 -2.525 1 86.88 85 ILE A C 1
ATOM 665 O O . ILE A 1 85 ? 16.266 -14.438 -1.641 1 86.88 85 ILE A O 1
ATOM 669 N N . SER A 1 86 ? 17.781 -15.695 -2.664 1 87.44 86 SER A N 1
ATOM 670 C CA . SER A 1 86 ? 18.828 -15.312 -1.724 1 87.44 86 SER A CA 1
ATOM 671 C C . SER A 1 86 ? 19.109 -13.812 -1.781 1 87.44 86 SER A C 1
ATOM 673 O O . SER A 1 86 ? 19.281 -13.164 -0.745 1 87.44 86 SER A O 1
ATOM 675 N N . GLY A 1 87 ? 19.156 -13.32 -2.971 1 83.88 87 GLY A N 1
ATOM 676 C CA . GLY A 1 87 ? 19.359 -11.891 -3.133 1 83.88 87 GLY A CA 1
ATOM 677 C C . GLY A 1 87 ? 18.266 -11.055 -2.508 1 83.88 87 GLY A C 1
ATOM 678 O O . GLY A 1 87 ? 18.547 -10.07 -1.814 1 83.88 87 GLY A O 1
ATOM 679 N N . LEU A 1 88 ? 17.078 -11.461 -2.711 1 84.88 88 LEU A N 1
ATOM 680 C CA . LEU A 1 88 ? 15.922 -10.758 -2.15 1 84.88 88 LEU A CA 1
ATOM 681 C C . LEU A 1 88 ? 15.93 -10.836 -0.627 1 84.88 88 LEU A C 1
ATOM 683 O O . LEU A 1 88 ? 15.734 -9.828 0.053 1 84.88 88 LEU A O 1
ATOM 687 N N . THR A 1 89 ? 16.109 -12.062 -0.154 1 87.94 89 THR A N 1
ATOM 688 C CA . THR A 1 89 ? 16.078 -12.273 1.289 1 87.94 89 THR A CA 1
ATOM 689 C C . THR A 1 89 ? 17.172 -11.461 1.977 1 87.94 89 THR A C 1
ATOM 691 O O . THR A 1 89 ? 16.938 -10.852 3.021 1 87.94 89 THR A O 1
ATOM 694 N N . LEU A 1 90 ? 18.328 -11.477 1.433 1 86.19 90 LEU A N 1
ATOM 695 C CA . LEU A 1 90 ? 19.453 -10.742 2.012 1 86.19 90 LEU A CA 1
ATOM 696 C C . LEU A 1 90 ? 19.156 -9.25 2.045 1 86.19 90 LEU A C 1
ATOM 698 O O . LEU A 1 90 ? 19.406 -8.586 3.057 1 86.19 90 LEU A O 1
ATOM 702 N N . ARG A 1 91 ? 18.656 -8.734 1.007 1 86.44 91 ARG A N 1
ATOM 703 C CA . ARG A 1 91 ? 18.375 -7.312 0.903 1 86.44 91 ARG A CA 1
ATOM 704 C C . ARG A 1 91 ? 17.312 -6.895 1.919 1 86.44 91 ARG A C 1
ATOM 706 O O . ARG A 1 91 ? 17.469 -5.883 2.605 1 86.44 91 ARG A O 1
ATOM 713 N N . ILE A 1 92 ? 16.297 -7.719 2.076 1 89.25 92 ILE A N 1
ATOM 714 C CA . ILE A 1 92 ? 15.18 -7.363 2.953 1 89.25 92 ILE A CA 1
ATOM 715 C C . ILE A 1 92 ? 15.609 -7.512 4.41 1 89.25 92 ILE A C 1
ATOM 717 O O . ILE A 1 92 ? 15.227 -6.703 5.262 1 89.25 92 ILE A O 1
ATOM 721 N N . THR A 1 93 ? 16.328 -8.531 4.645 1 89.69 93 THR A N 1
ATOM 722 C CA . THR A 1 93 ? 16.781 -8.742 6.016 1 89.69 93 THR A CA 1
ATOM 723 C C . THR A 1 93 ? 17.688 -7.594 6.465 1 89.69 93 THR A C 1
ATOM 725 O O . THR A 1 93 ? 17.594 -7.141 7.609 1 89.69 93 THR A O 1
ATOM 728 N N . LYS A 1 94 ? 18.5 -7.109 5.598 1 88.81 94 LYS A N 1
ATOM 729 C CA . LYS A 1 94 ? 19.422 -6.02 5.91 1 88.81 94 LYS A CA 1
ATOM 730 C C . LYS A 1 94 ? 18.656 -4.711 6.137 1 88.81 94 LYS A C 1
ATOM 732 O O . LYS A 1 94 ? 19.125 -3.838 6.867 1 88.81 94 LYS A O 1
ATOM 737 N N . SER A 1 95 ? 17.5 -4.672 5.59 1 89.94 95 SER A N 1
ATOM 738 C CA . SER A 1 95 ? 16.719 -3.439 5.68 1 89.94 95 SER A CA 1
ATOM 739 C C . SER A 1 95 ? 15.375 -3.684 6.355 1 89.94 95 SER A C 1
ATOM 741 O O . SER A 1 95 ? 14.414 -2.963 6.098 1 89.94 95 SER A O 1
ATOM 743 N N . LYS A 1 96 ? 15.266 -4.637 7.09 1 91.94 96 LYS A N 1
ATOM 744 C CA . LYS A 1 96 ? 13.977 -5.039 7.652 1 91.94 96 LYS A CA 1
ATOM 745 C C . LYS A 1 96 ? 13.344 -3.9 8.445 1 91.94 96 LYS A C 1
ATOM 747 O O . LYS A 1 96 ? 12.156 -3.604 8.281 1 91.94 96 LYS A O 1
ATOM 752 N N . SER A 1 97 ? 14.148 -3.24 9.289 1 90.5 97 SER A N 1
ATOM 753 C CA . SER A 1 97 ? 13.633 -2.166 10.133 1 90.5 97 SER A CA 1
ATOM 754 C C . SER A 1 97 ? 13.109 -1.008 9.289 1 90.5 97 SER A C 1
ATOM 756 O O . SER A 1 97 ? 12.023 -0.48 9.555 1 90.5 97 SER A O 1
ATOM 758 N N . SER A 1 98 ? 13.836 -0.672 8.305 1 89.25 98 SER A N 1
ATOM 759 C CA . SER A 1 98 ? 13.438 0.419 7.426 1 89.25 98 SER A CA 1
ATOM 760 C C . SER A 1 98 ? 12.195 0.051 6.621 1 89.25 98 SER A C 1
ATOM 762 O O . SER A 1 98 ? 11.289 0.869 6.461 1 89.25 98 SER A O 1
ATOM 764 N N . THR A 1 99 ? 12.18 -1.153 6.137 1 91.25 99 THR A N 1
ATOM 765 C CA . THR A 1 99 ? 11.023 -1.632 5.375 1 91.25 99 THR A CA 1
ATOM 766 C C . THR A 1 99 ? 9.773 -1.65 6.246 1 91.25 99 THR A C 1
ATOM 768 O O . THR A 1 99 ? 8.711 -1.198 5.824 1 91.25 99 THR A O 1
ATOM 771 N N . LYS A 1 100 ? 9.938 -2.08 7.383 1 93.06 100 LYS A N 1
ATOM 772 C CA . LYS A 1 100 ? 8.812 -2.111 8.32 1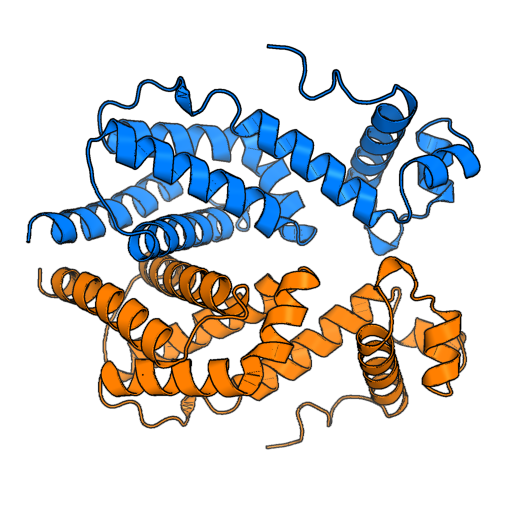 93.06 100 LYS A CA 1
ATOM 773 C C . LYS A 1 100 ? 8.273 -0.708 8.578 1 93.06 100 LYS A C 1
ATOM 775 O O . LYS A 1 100 ? 7.059 -0.501 8.602 1 93.06 100 LYS A O 1
ATOM 780 N N . LYS A 1 101 ? 9.094 0.188 8.773 1 91.69 101 LYS A N 1
ATOM 781 C CA . LYS A 1 101 ? 8.695 1.573 9 1 91.69 101 LYS A CA 1
ATOM 782 C C . LYS A 1 101 ? 7.93 2.123 7.797 1 91.69 101 LYS A C 1
ATOM 784 O O . LYS A 1 101 ? 6.941 2.842 7.957 1 91.69 101 LYS A O 1
ATOM 789 N N . MET A 1 102 ? 8.383 1.808 6.633 1 90.44 102 MET A N 1
ATOM 790 C CA . MET A 1 102 ? 7.699 2.25 5.422 1 90.44 102 MET A CA 1
ATOM 791 C C . MET A 1 102 ? 6.281 1.691 5.359 1 90.44 102 MET A C 1
ATOM 793 O O . MET A 1 102 ? 5.344 2.408 5.012 1 90.44 102 MET A O 1
ATOM 797 N N . LEU A 1 103 ? 6.203 0.426 5.711 1 90.19 103 LEU A N 1
ATOM 798 C CA . LEU A 1 103 ? 4.887 -0.202 5.73 1 90.19 103 LEU A CA 1
ATOM 799 C C . LEU A 1 103 ? 3.973 0.479 6.742 1 90.19 103 LEU A C 1
ATOM 801 O O . LEU A 1 103 ? 2.805 0.741 6.453 1 90.19 103 LEU A O 1
ATOM 805 N N . GLU A 1 104 ? 4.547 0.864 7.867 1 88.94 104 GLU A N 1
ATOM 806 C CA . GLU A 1 104 ? 3.785 1.496 8.938 1 88.94 104 GLU A CA 1
ATOM 807 C C . GLU A 1 104 ? 3.369 2.914 8.562 1 88.94 104 GLU A C 1
ATOM 809 O O . GLU A 1 104 ? 2.338 3.408 9.016 1 88.94 104 GLU A O 1
ATOM 814 N N . LEU A 1 105 ? 4.18 3.498 7.727 1 88.5 105 LEU A N 1
ATOM 815 C CA . LEU A 1 105 ? 3.91 4.871 7.309 1 88.5 105 LEU A CA 1
ATOM 816 C C . LEU A 1 105 ? 3.115 4.895 6.008 1 88.5 105 LEU A C 1
ATOM 818 O O . LEU A 1 105 ? 3.045 5.93 5.336 1 88.5 105 LEU A O 1
ATOM 822 N N . ASN A 1 106 ? 2.633 3.768 5.602 1 85.88 106 ASN A N 1
ATOM 823 C CA . ASN A 1 106 ? 1.762 3.615 4.438 1 85.88 106 ASN A CA 1
ATOM 824 C C . ASN A 1 106 ? 2.482 3.986 3.146 1 85.88 106 ASN A C 1
ATOM 826 O O . ASN A 1 106 ? 1.918 4.668 2.289 1 85.88 106 ASN A O 1
ATOM 830 N N . MET A 1 107 ? 3.764 3.637 3.123 1 89.25 107 MET A N 1
ATOM 831 C CA . MET A 1 107 ? 4.574 3.916 1.941 1 89.25 107 MET A CA 1
ATOM 832 C C . MET A 1 107 ? 4.875 2.633 1.176 1 89.25 107 MET A C 1
ATOM 834 O O . MET A 1 107 ? 5.828 2.58 0.396 1 89.25 107 MET A O 1
ATOM 838 N N . SER A 1 108 ? 4.082 1.605 1.306 1 89.62 108 SER A N 1
ATOM 839 C CA . SER A 1 108 ? 4.344 0.299 0.71 1 89.62 108 SER A CA 1
ATOM 840 C C . SER A 1 108 ? 4.324 0.371 -0.812 1 89.62 108 SER A C 1
ATOM 842 O O . SER A 1 108 ? 5.02 -0.392 -1.484 1 89.62 108 SER A O 1
ATOM 844 N N . HIS A 1 109 ? 3.547 1.271 -1.342 1 89.62 109 HIS A N 1
ATOM 845 C CA . HIS A 1 109 ? 3.43 1.384 -2.791 1 89.62 109 HIS A CA 1
ATOM 846 C C . HIS A 1 109 ? 4.77 1.74 -3.428 1 89.62 109 HIS A C 1
ATOM 848 O O . HIS A 1 109 ? 5.047 1.346 -4.562 1 89.62 109 HIS A O 1
ATOM 854 N N . ILE A 1 110 ? 5.566 2.543 -2.754 1 91.19 110 ILE A N 1
ATOM 855 C CA . ILE A 1 110 ? 6.867 2.947 -3.271 1 91.19 110 ILE A CA 1
ATOM 856 C C . ILE A 1 110 ? 7.777 1.727 -3.389 1 91.19 110 ILE A C 1
ATOM 858 O O . ILE A 1 110 ? 8.445 1.537 -4.406 1 91.19 110 ILE A O 1
ATOM 862 N N . LEU A 1 111 ? 7.727 0.884 -2.369 1 90.5 111 LEU A N 1
ATOM 863 C CA . LEU A 1 111 ? 8.508 -0.348 -2.381 1 90.5 111 LEU A CA 1
ATOM 864 C C . LEU A 1 111 ? 7.996 -1.305 -3.453 1 90.5 111 LEU A C 1
ATOM 866 O O . LEU A 1 111 ? 8.789 -1.906 -4.184 1 90.5 111 LEU A O 1
ATOM 870 N N . LEU A 1 112 ? 6.754 -1.439 -3.607 1 92.5 112 LEU A N 1
ATOM 871 C CA . LEU A 1 112 ? 6.129 -2.373 -4.535 1 92.5 112 LEU A CA 1
ATOM 872 C C . LEU A 1 112 ? 6.523 -2.059 -5.977 1 92.5 112 LEU A C 1
ATOM 874 O O . LEU A 1 112 ? 6.836 -2.965 -6.75 1 92.5 112 LEU A O 1
ATOM 878 N N . VAL A 1 113 ? 6.508 -0.844 -6.355 1 91.75 113 VAL A N 1
ATOM 879 C CA . VAL A 1 113 ? 6.852 -0.443 -7.719 1 91.75 113 VAL A CA 1
ATOM 880 C C . VAL A 1 113 ? 8.273 -0.887 -8.047 1 91.75 113 VAL A C 1
ATOM 882 O O . VAL A 1 113 ? 8.531 -1.41 -9.133 1 91.75 113 VAL A O 1
ATOM 885 N N . HIS A 1 114 ? 9.125 -0.7 -7.133 1 88 114 HIS A N 1
ATOM 886 C CA . HIS A 1 114 ? 10.508 -1.099 -7.348 1 88 114 HIS A CA 1
ATOM 887 C C . HIS A 1 114 ? 10.656 -2.617 -7.348 1 88 114 HIS A C 1
ATOM 889 O O . HIS A 1 114 ? 11.469 -3.166 -8.094 1 88 114 HIS A O 1
ATOM 895 N N . PHE A 1 115 ? 9.836 -3.217 -6.586 1 89.31 115 PHE A N 1
ATOM 896 C CA . PHE A 1 115 ? 9.852 -4.676 -6.559 1 89.31 115 PHE A CA 1
ATOM 897 C C . PHE A 1 115 ? 9.375 -5.246 -7.891 1 89.31 115 PHE A C 1
ATOM 899 O O . PHE A 1 115 ? 9.945 -6.215 -8.398 1 89.31 115 PHE A O 1
ATOM 906 N N . ILE A 1 116 ? 8.367 -4.707 -8.422 1 92.94 116 ILE A N 1
ATOM 907 C CA . ILE A 1 116 ? 7.848 -5.133 -9.719 1 92.94 116 ILE A CA 1
ATOM 908 C C . ILE A 1 116 ? 8.938 -4.996 -10.773 1 92.94 116 ILE A C 1
ATOM 910 O O . ILE A 1 116 ? 9.156 -5.91 -11.578 1 92.94 116 ILE A O 1
ATOM 914 N N . TYR A 1 117 ? 9.586 -3.902 -10.695 1 88.69 117 TYR A N 1
ATOM 915 C CA . TYR A 1 117 ? 10.68 -3.684 -11.641 1 88.69 117 TYR A CA 1
ATOM 916 C C . TYR A 1 117 ? 11.773 -4.73 -11.461 1 88.69 117 TYR A C 1
ATOM 918 O O . TYR A 1 117 ? 12.273 -5.289 -12.445 1 88.69 117 TYR A O 1
ATOM 926 N N . ALA A 1 118 ? 12.195 -4.977 -10.258 1 85.06 118 ALA A N 1
ATOM 927 C CA . ALA A 1 118 ? 13.227 -5.973 -9.969 1 85.06 118 ALA A CA 1
ATOM 928 C C . ALA A 1 118 ? 12.812 -7.348 -10.484 1 85.06 118 ALA A C 1
ATOM 930 O O . ALA A 1 118 ? 13.633 -8.07 -11.062 1 85.06 118 ALA A O 1
ATOM 931 N N . THR A 1 119 ? 11.586 -7.742 -10.273 1 87.44 119 THR A N 1
ATOM 932 C CA . THR A 1 119 ? 11.062 -9.023 -10.742 1 87.44 119 THR A CA 1
ATOM 933 C C . THR A 1 119 ? 11.094 -9.086 -12.266 1 87.44 119 THR A C 1
ATOM 935 O O . THR A 1 119 ? 11.461 -10.117 -12.836 1 87.44 119 THR A O 1
ATOM 938 N N . LYS A 1 120 ? 10.734 -7.996 -12.844 1 88.62 120 LYS A N 1
ATOM 939 C CA . LYS A 1 120 ? 10.766 -7.922 -14.297 1 88.62 120 LYS A CA 1
ATOM 940 C C . LYS A 1 120 ? 12.18 -8.156 -14.836 1 88.62 120 LYS A C 1
ATOM 942 O O . LYS A 1 120 ? 12.375 -8.938 -15.766 1 88.62 120 LYS A O 1
ATOM 947 N N . VAL A 1 121 ? 13.086 -7.453 -14.297 1 84.38 121 VAL A N 1
ATOM 948 C CA . VAL A 1 121 ? 14.477 -7.574 -14.695 1 84.38 121 VAL A CA 1
ATOM 949 C C . VAL A 1 121 ? 14.938 -9.023 -14.531 1 84.38 121 VAL A C 1
ATOM 951 O O . VAL A 1 121 ? 15.586 -9.578 -15.422 1 84.38 121 VAL A O 1
ATOM 954 N N . TYR A 1 122 ? 14.609 -9.602 -13.43 1 82.88 122 TYR A N 1
ATOM 955 C CA . TYR A 1 122 ? 14.977 -10.992 -13.18 1 82.88 122 TYR A CA 1
ATOM 956 C C . TYR A 1 122 ? 14.391 -11.914 -14.234 1 82.88 122 TYR A C 1
ATOM 958 O O . TYR A 1 122 ? 15.078 -12.789 -14.758 1 82.88 122 TYR A O 1
ATOM 966 N N . LEU A 1 123 ? 13.133 -11.766 -14.461 1 83.75 123 LEU A N 1
ATOM 967 C CA . LEU A 1 123 ? 12.461 -12.625 -15.438 1 83.75 123 LEU A CA 1
ATOM 968 C C . LEU A 1 123 ? 13.078 -12.469 -16.812 1 83.75 123 LEU A C 1
ATOM 970 O O . LEU A 1 123 ? 13.242 -13.453 -17.547 1 83.75 123 LEU A O 1
ATOM 974 N N . GLU A 1 124 ? 13.422 -11.266 -17.141 1 84.12 124 GLU A N 1
ATOM 975 C CA . GLU A 1 124 ? 14.062 -10.992 -18.422 1 84.12 124 GLU A CA 1
ATOM 976 C C . GLU A 1 124 ? 15.438 -11.648 -18.5 1 84.12 124 GLU A C 1
ATOM 978 O O . GLU A 1 124 ? 15.797 -12.227 -19.531 1 84.12 124 GLU A O 1
ATOM 983 N N . LYS A 1 125 ? 16.172 -11.57 -17.516 1 82.81 125 LYS A N 1
ATOM 984 C CA . LYS A 1 125 ? 17.516 -12.172 -17.469 1 82.81 125 LYS A CA 1
ATOM 985 C C . LYS A 1 125 ? 17.422 -13.695 -17.547 1 82.81 125 LYS A C 1
ATOM 987 O O . LYS A 1 125 ? 18.344 -14.344 -18.047 1 82.81 125 LYS A O 1
ATOM 992 N N . SER A 1 126 ? 16.328 -14.25 -17.031 1 79.56 126 SER A N 1
ATOM 993 C CA . SER A 1 126 ? 16.141 -15.695 -17.047 1 79.56 126 SER A CA 1
ATOM 994 C C . SER A 1 126 ? 15.484 -16.156 -18.344 1 79.56 126 SER A C 1
ATOM 996 O O . SER A 1 126 ? 15.117 -17.328 -18.469 1 79.56 126 SER A O 1
ATOM 998 N N . ASN A 1 127 ? 15.195 -15.25 -19.219 1 80.81 127 ASN A N 1
ATOM 999 C CA . ASN A 1 127 ? 14.578 -15.5 -20.516 1 80.81 127 ASN A CA 1
ATOM 1000 C C . ASN A 1 127 ? 13.172 -16.078 -20.375 1 80.81 127 ASN A C 1
ATOM 1002 O O . ASN A 1 127 ? 12.766 -16.969 -21.125 1 80.81 127 ASN A O 1
ATOM 1006 N N . LEU A 1 128 ? 12.586 -15.711 -19.312 1 78.75 128 LEU A N 1
ATOM 1007 C CA . LEU A 1 128 ? 11.18 -16.062 -19.125 1 78.75 128 LEU A CA 1
ATOM 1008 C C . LEU A 1 128 ? 10.266 -14.945 -19.609 1 78.75 128 LEU A C 1
ATOM 1010 O O . LEU A 1 128 ? 10.367 -13.805 -19.141 1 78.75 128 LEU A O 1
ATOM 1014 N N . LYS A 1 129 ? 9.539 -15.266 -20.578 1 82.94 129 LYS A N 1
ATOM 1015 C CA . LYS A 1 129 ? 8.578 -14.297 -21.094 1 82.94 129 LYS A CA 1
ATOM 1016 C C . LYS A 1 129 ? 7.219 -14.453 -20.422 1 82.94 129 LYS A C 1
ATOM 1018 O O . LYS A 1 129 ? 6.598 -15.516 -20.5 1 82.94 129 LYS A O 1
ATOM 1023 N N . VAL A 1 130 ? 6.883 -13.43 -19.719 1 84.56 130 VAL A N 1
ATOM 1024 C CA . VAL A 1 130 ? 5.594 -13.469 -19.031 1 84.56 130 VAL A CA 1
ATOM 1025 C C . VAL A 1 130 ? 4.777 -12.234 -19.406 1 84.56 130 VAL A C 1
ATOM 1027 O O . VAL A 1 130 ? 5.34 -11.195 -19.766 1 84.56 130 VAL A O 1
ATOM 1030 N N . THR A 1 131 ? 3.5 -12.391 -19.375 1 88.88 131 THR A N 1
ATOM 1031 C CA . THR A 1 131 ? 2.619 -11.258 -19.625 1 88.88 131 THR A CA 1
ATOM 1032 C C . THR A 1 131 ? 2.715 -10.242 -18.484 1 88.88 131 THR A C 1
ATOM 1034 O O . THR A 1 131 ? 3.197 -10.57 -17.391 1 88.88 131 THR A O 1
ATOM 1037 N N . ARG A 1 132 ? 2.33 -9.023 -18.734 1 90.56 132 ARG A N 1
ATOM 1038 C CA . ARG A 1 132 ? 2.275 -7.992 -17.703 1 90.56 132 ARG A CA 1
ATOM 1039 C C . ARG A 1 132 ? 1.424 -8.445 -16.516 1 90.56 132 ARG A C 1
ATOM 1041 O O . ARG A 1 132 ? 1.765 -8.18 -15.367 1 90.56 132 ARG A O 1
ATOM 1048 N N . THR A 1 133 ? 0.354 -9.109 -16.859 1 91.62 133 THR A N 1
ATOM 1049 C CA . THR A 1 133 ? -0.556 -9.602 -15.828 1 91.62 133 THR A CA 1
ATOM 1050 C C . THR A 1 133 ? 0.147 -10.602 -14.914 1 91.62 133 THR A C 1
ATOM 1052 O O . THR A 1 133 ? 0.06 -10.508 -13.695 1 91.62 133 THR A O 1
ATOM 1055 N N . LYS A 1 134 ? 0.847 -11.516 -15.477 1 88.69 134 LYS A N 1
ATOM 1056 C CA . LYS A 1 134 ? 1.562 -12.523 -14.695 1 88.69 134 LYS A CA 1
ATOM 1057 C C . LYS A 1 134 ? 2.672 -11.883 -13.859 1 88.69 134 LYS A C 1
ATOM 1059 O O . LYS A 1 134 ? 2.885 -12.266 -12.711 1 88.69 134 LYS A O 1
ATOM 1064 N N . LEU A 1 135 ? 3.377 -10.953 -14.469 1 90.88 135 LEU A N 1
ATOM 1065 C CA . LEU A 1 135 ? 4.41 -10.227 -13.742 1 90.88 135 LEU A CA 1
ATOM 1066 C C . LEU A 1 135 ? 3.826 -9.547 -12.508 1 90.88 135 LEU A C 1
ATOM 1068 O O . LEU A 1 135 ? 4.359 -9.695 -11.406 1 90.88 135 LEU A O 1
ATOM 1072 N N . ASN A 1 136 ? 2.721 -8.828 -12.68 1 93.44 136 ASN A N 1
ATOM 1073 C CA . ASN A 1 136 ? 2.082 -8.133 -11.57 1 93.44 136 ASN A CA 1
ATOM 1074 C C . ASN A 1 136 ? 1.597 -9.102 -10.5 1 93.44 136 ASN A C 1
ATOM 1076 O O . ASN A 1 136 ? 1.711 -8.82 -9.305 1 93.44 136 ASN A O 1
ATOM 1080 N N . PHE A 1 137 ? 1.09 -10.172 -10.914 1 93.19 137 PHE A N 1
ATOM 1081 C CA . PHE A 1 137 ? 0.614 -11.172 -9.969 1 93.19 137 PHE A CA 1
ATOM 1082 C C . PHE A 1 137 ? 1.765 -11.711 -9.125 1 93.19 137 PHE A C 1
ATOM 1084 O O . PHE A 1 137 ? 1.692 -11.711 -7.895 1 93.19 137 PHE A O 1
ATOM 1091 N N . PHE A 1 138 ? 2.83 -12.109 -9.812 1 89.5 138 PHE A N 1
ATOM 1092 C CA . PHE A 1 138 ? 3.963 -12.719 -9.117 1 89.5 138 PHE A CA 1
ATOM 1093 C C . PHE A 1 138 ? 4.621 -11.711 -8.18 1 89.5 138 PHE A C 1
ATOM 1095 O O . PHE A 1 138 ? 4.844 -12 -7.008 1 89.5 138 PHE A O 1
ATOM 1102 N N . ALA A 1 139 ? 4.891 -10.578 -8.742 1 92.12 139 ALA A N 1
ATOM 1103 C CA . ALA A 1 139 ? 5.555 -9.547 -7.945 1 92.12 139 ALA A CA 1
ATOM 1104 C C . ALA A 1 139 ? 4.703 -9.141 -6.746 1 92.12 139 ALA A C 1
ATOM 1106 O O . ALA A 1 139 ? 5.207 -9.031 -5.629 1 92.12 139 ALA A O 1
ATOM 1107 N N . GLY A 1 140 ? 3.404 -8.945 -7.012 1 94.69 140 GLY A N 1
ATOM 1108 C CA . GLY A 1 140 ? 2.504 -8.586 -5.93 1 94.69 140 GLY A CA 1
ATOM 1109 C C . GLY A 1 140 ? 2.395 -9.656 -4.859 1 94.69 140 GLY A C 1
ATOM 1110 O O . GLY A 1 140 ? 2.365 -9.344 -3.666 1 94.69 140 GLY A O 1
ATOM 1111 N N . GLY A 1 141 ? 2.266 -10.844 -5.277 1 94 141 GLY A N 1
ATOM 1112 C CA . GLY A 1 141 ? 2.186 -11.953 -4.336 1 94 141 GLY A CA 1
ATOM 1113 C C . GLY A 1 141 ? 3.42 -12.078 -3.463 1 94 141 GLY A C 1
ATOM 1114 O O . GLY A 1 141 ? 3.314 -12.18 -2.238 1 94 141 GLY A O 1
ATOM 1115 N N . ILE A 1 142 ? 4.555 -12.062 -4.105 1 93.19 142 ILE A N 1
ATOM 1116 C CA . ILE A 1 142 ? 5.809 -12.18 -3.371 1 93.19 142 ILE A CA 1
ATOM 1117 C C . ILE A 1 142 ? 5.965 -11 -2.422 1 93.19 142 ILE A C 1
ATOM 1119 O O . ILE A 1 142 ? 6.328 -11.172 -1.256 1 93.19 142 ILE A O 1
ATOM 1123 N N . PHE A 1 143 ? 5.656 -9.898 -2.846 1 94.69 143 PHE A N 1
ATOM 1124 C CA . PHE A 1 143 ? 5.742 -8.695 -2.029 1 94.69 143 PHE A CA 1
ATOM 1125 C C . PHE A 1 143 ? 4.871 -8.82 -0.785 1 94.69 143 PHE A C 1
ATOM 1127 O O . PHE A 1 143 ? 5.285 -8.438 0.312 1 94.69 143 PHE A O 1
ATOM 1134 N N . ASN A 1 144 ? 3.664 -9.258 -0.99 1 95.25 144 ASN A N 1
ATOM 1135 C CA . ASN A 1 144 ? 2.77 -9.406 0.153 1 95.25 144 ASN A CA 1
ATOM 1136 C C . ASN A 1 144 ? 3.324 -10.383 1.181 1 95.25 144 ASN A C 1
ATOM 1138 O O . ASN A 1 144 ? 3.193 -10.172 2.387 1 95.25 144 ASN A O 1
ATOM 1142 N N . VAL A 1 145 ? 3.924 -11.461 0.733 1 94.25 145 VAL A N 1
ATOM 1143 C CA . VAL A 1 145 ? 4.527 -12.445 1.633 1 94.25 145 VAL A CA 1
ATOM 1144 C C . VAL A 1 145 ? 5.676 -11.797 2.402 1 94.25 145 VAL A C 1
ATOM 1146 O O . VAL A 1 145 ? 5.77 -11.938 3.623 1 94.25 145 VAL A O 1
ATOM 1149 N N . ILE A 1 146 ? 6.492 -11.078 1.716 1 93.88 146 ILE A N 1
ATOM 1150 C CA . ILE A 1 146 ? 7.625 -10.398 2.336 1 93.88 146 ILE A CA 1
ATOM 1151 C C . ILE A 1 146 ? 7.121 -9.375 3.352 1 93.88 146 ILE A C 1
ATOM 1153 O O . ILE A 1 146 ? 7.648 -9.281 4.461 1 93.88 146 ILE A O 1
ATOM 1157 N N . SER A 1 147 ? 6.105 -8.617 2.951 1 94.5 147 SER A N 1
ATOM 1158 C CA . SER A 1 147 ? 5.551 -7.586 3.824 1 94.5 147 SER A CA 1
ATOM 1159 C C . SER A 1 147 ? 5.004 -8.188 5.113 1 94.5 147 SER A C 1
ATOM 1161 O O . SER A 1 147 ? 5.184 -7.621 6.195 1 94.5 147 SER A O 1
ATOM 1163 N N . GLU A 1 148 ? 4.367 -9.312 4.984 1 93.44 148 GLU A N 1
ATOM 1164 C CA . GLU A 1 148 ? 3.842 -9.984 6.172 1 93.44 148 GLU A CA 1
ATOM 1165 C C . GLU A 1 148 ? 4.969 -10.469 7.078 1 93.44 148 GLU A C 1
ATOM 1167 O O . GLU A 1 148 ? 4.867 -10.375 8.305 1 93.44 148 GLU A O 1
ATOM 1172 N N . TRP A 1 149 ? 5.973 -10.953 6.449 1 94.25 149 TRP A N 1
ATOM 1173 C CA . TRP A 1 149 ? 7.145 -11.391 7.199 1 94.25 149 TRP A CA 1
ATOM 1174 C C . TRP A 1 149 ? 7.793 -10.227 7.93 1 94.25 149 TRP A C 1
ATOM 1176 O O . TRP A 1 149 ? 8.156 -10.344 9.102 1 94.25 149 TRP A O 1
ATOM 1186 N N . VAL A 1 150 ? 7.926 -9.109 7.285 1 94.5 150 VAL A N 1
ATOM 1187 C CA . VAL A 1 150 ? 8.594 -7.926 7.816 1 94.5 150 VAL A CA 1
ATOM 1188 C C . VAL A 1 150 ? 7.816 -7.391 9.016 1 94.5 150 VAL A C 1
ATOM 1190 O O . VAL A 1 150 ? 8.406 -6.895 9.977 1 94.5 150 VAL A O 1
ATOM 1193 N N . LYS A 1 151 ? 6.523 -7.48 8.953 1 92.56 151 LYS A N 1
ATOM 1194 C CA . LYS A 1 151 ? 5.672 -6.945 10.008 1 92.56 151 LYS A CA 1
ATOM 1195 C C . LYS A 1 151 ? 5.836 -7.742 11.305 1 92.56 151 LYS A C 1
ATOM 1197 O O . LYS A 1 151 ? 5.574 -7.227 12.391 1 92.56 151 LYS A O 1
ATOM 1202 N N . ASP A 1 152 ? 6.191 -8.953 11.062 1 90.5 152 ASP A N 1
ATOM 1203 C CA . ASP A 1 152 ? 6.395 -9.812 12.219 1 90.5 152 ASP A CA 1
ATOM 1204 C C . ASP A 1 152 ? 7.816 -9.688 12.758 1 90.5 152 ASP A C 1
ATOM 1206 O O . ASP A 1 152 ? 8.758 -10.203 12.156 1 90.5 152 ASP A O 1
ATOM 1210 N N . ASP A 1 153 ? 8.031 -9.211 13.914 1 84 153 ASP A N 1
ATOM 1211 C CA . ASP A 1 153 ? 9.344 -8.922 14.492 1 84 153 ASP A CA 1
ATOM 1212 C C . ASP A 1 153 ? 10.07 -10.203 14.875 1 84 153 ASP A C 1
ATOM 1214 O O . ASP A 1 153 ? 11.289 -10.203 15.062 1 84 153 ASP A O 1
ATOM 1218 N N . LEU A 1 154 ? 9.32 -11.281 14.93 1 82 154 LEU A N 1
ATOM 1219 C CA . LEU A 1 154 ? 9.914 -12.516 15.43 1 82 154 LEU A CA 1
ATOM 1220 C C . LEU A 1 154 ? 10.305 -13.43 14.273 1 82 154 LEU A C 1
ATOM 1222 O O . LEU A 1 154 ? 10.914 -14.484 14.484 1 82 154 LEU A O 1
ATOM 1226 N N . SER A 1 155 ? 10.086 -12.977 13.156 1 83.06 155 SER A N 1
ATOM 1227 C CA . SER A 1 155 ? 10.336 -13.852 12.008 1 83.06 155 SER A CA 1
ATOM 1228 C C . SER A 1 155 ? 11.82 -13.938 11.688 1 83.06 155 SER A C 1
ATOM 1230 O O . SER A 1 155 ? 12.547 -12.945 11.805 1 83.06 155 SER A O 1
ATOM 1232 N N . LEU A 1 156 ? 12.211 -15.133 11.305 1 88 156 LEU A N 1
ATOM 1233 C CA . LEU A 1 156 ? 13.617 -15.398 10.992 1 88 156 LEU A CA 1
ATOM 1234 C C . LEU A 1 156 ? 13.836 -15.422 9.484 1 88 156 LEU A C 1
ATOM 1236 O O . LEU A 1 156 ? 12.945 -15.805 8.727 1 88 156 LEU A O 1
ATOM 1240 N N . GLU A 1 157 ? 15.047 -15.016 9.188 1 90.5 157 GLU A N 1
ATOM 1241 C CA . GLU A 1 157 ? 15.438 -14.984 7.777 1 90.5 157 GLU A CA 1
ATOM 1242 C C . GLU A 1 157 ? 15.172 -16.328 7.105 1 90.5 157 GLU A C 1
ATOM 1244 O O . GLU A 1 157 ? 14.688 -16.375 5.973 1 90.5 157 GLU A O 1
ATOM 1249 N N . ASP A 1 158 ? 15.5 -17.406 7.746 1 91.62 158 ASP A N 1
ATOM 1250 C CA . ASP A 1 158 ? 15.336 -18.75 7.18 1 91.62 158 ASP A CA 1
ATOM 1251 C C . ASP A 1 158 ? 13.867 -19.047 6.891 1 91.62 158 ASP A C 1
ATOM 1253 O O . ASP A 1 158 ? 13.547 -19.75 5.93 1 91.62 158 ASP A O 1
ATOM 1257 N N . GLU A 1 159 ? 13.047 -18.5 7.695 1 92.38 159 GLU A N 1
ATOM 1258 C CA . GLU A 1 159 ? 11.617 -18.672 7.473 1 92.38 159 GLU A CA 1
ATOM 1259 C C . GLU A 1 159 ? 11.172 -18.016 6.172 1 92.38 159 GLU A C 1
ATOM 1261 O O . GLU A 1 159 ? 10.391 -18.594 5.414 1 92.38 159 GLU A O 1
ATOM 1266 N N . LEU A 1 160 ? 11.672 -16.844 5.965 1 92.75 160 LEU A N 1
ATOM 1267 C CA . LEU A 1 160 ? 11.344 -16.141 4.73 1 92.75 160 LEU A CA 1
ATOM 1268 C C . LEU A 1 160 ? 11.828 -16.922 3.512 1 92.75 160 LEU A C 1
ATOM 1270 O O . LEU A 1 160 ? 11.094 -17.078 2.535 1 92.75 160 LEU A O 1
ATOM 1274 N N . ARG A 1 161 ? 13.023 -17.406 3.6 1 91.88 161 ARG A N 1
ATOM 1275 C CA . ARG A 1 161 ? 13.586 -18.188 2.504 1 91.88 161 ARG A CA 1
ATOM 1276 C C . ARG A 1 161 ? 12.727 -19.406 2.199 1 91.88 161 ARG A C 1
ATOM 1278 O O . ARG A 1 161 ? 12.461 -19.703 1.033 1 91.88 161 ARG A O 1
ATOM 1285 N N . GLN A 1 162 ? 12.352 -20.062 3.227 1 91.56 162 GLN A N 1
ATOM 1286 C CA . GLN A 1 162 ? 11.523 -21.25 3.064 1 91.56 162 GLN A CA 1
ATOM 1287 C C . GLN A 1 162 ? 10.18 -20.891 2.434 1 91.56 162 GLN A C 1
ATOM 1289 O O . GLN A 1 162 ? 9.68 -21.625 1.568 1 91.56 162 GLN A O 1
ATOM 1294 N N . GLN A 1 163 ? 9.586 -19.812 2.838 1 91.75 163 GLN A N 1
ATOM 1295 C CA . GLN A 1 163 ? 8.312 -19.375 2.293 1 91.75 163 GLN A CA 1
ATOM 1296 C C . GLN A 1 163 ? 8.43 -19.031 0.81 1 91.75 163 GLN A C 1
ATOM 1298 O O . GLN A 1 163 ? 7.59 -19.438 0.004 1 91.75 163 GLN A O 1
ATOM 1303 N N . LEU A 1 164 ? 9.5 -18.344 0.477 1 91.06 164 LEU A N 1
ATOM 1304 C CA . LEU A 1 164 ? 9.711 -17.969 -0.917 1 91.06 164 LEU A CA 1
ATOM 1305 C C . LEU A 1 164 ? 9.961 -19.203 -1.779 1 91.06 164 LEU A C 1
ATOM 1307 O O . LEU A 1 164 ? 9.445 -19.297 -2.896 1 91.06 164 LEU A O 1
ATOM 1311 N N . LYS A 1 165 ? 10.727 -20.109 -1.253 1 88.75 165 LYS A N 1
ATOM 1312 C CA . LYS A 1 165 ? 10.961 -21.344 -1.973 1 88.75 165 LYS A CA 1
ATOM 1313 C C . LYS A 1 165 ? 9.656 -22.094 -2.223 1 88.75 165 LYS A C 1
ATOM 1315 O O . LYS A 1 165 ? 9.445 -22.641 -3.307 1 88.75 165 LYS A O 1
ATOM 1320 N N . GLU A 1 166 ? 8.859 -22.125 -1.257 1 85.06 166 GLU A N 1
ATOM 1321 C CA . GLU A 1 166 ? 7.559 -22.766 -1.389 1 85.06 166 GLU A CA 1
ATOM 1322 C C . GLU A 1 166 ? 6.754 -22.156 -2.529 1 85.06 166 GLU A C 1
ATOM 1324 O O . GLU A 1 166 ? 6.141 -22.875 -3.322 1 85.06 166 GLU A O 1
ATOM 1329 N N . ILE A 1 167 ? 6.766 -20.906 -2.598 1 85.12 167 ILE A N 1
ATOM 1330 C CA . ILE A 1 167 ? 5.988 -20.188 -3.596 1 85.12 167 ILE A CA 1
ATOM 1331 C C . ILE A 1 167 ? 6.551 -20.453 -4.988 1 85.12 167 ILE A C 1
ATOM 1333 O O . ILE A 1 167 ? 5.801 -20.75 -5.922 1 85.12 167 ILE A O 1
ATOM 1337 N N . PHE A 1 168 ? 7.844 -20.359 -5.098 1 80.94 168 PHE A N 1
ATOM 1338 C CA . PHE A 1 168 ? 8.461 -20.516 -6.41 1 80.94 168 PHE A CA 1
ATOM 1339 C C . PHE A 1 168 ? 8.344 -21.969 -6.895 1 80.94 168 PHE A C 1
ATOM 1341 O O . PHE A 1 168 ? 8.203 -22.203 -8.094 1 80.94 168 PHE A O 1
ATOM 1348 N N . GLU A 1 169 ? 8.453 -22.859 -5.996 1 76.81 169 GLU A N 1
ATOM 1349 C CA . GLU A 1 169 ? 8.211 -24.25 -6.355 1 76.81 169 GLU A CA 1
ATOM 1350 C C . GLU A 1 169 ? 6.785 -24.453 -6.852 1 76.81 169 GLU A C 1
ATOM 1352 O O . GLU A 1 169 ? 6.551 -25.203 -7.797 1 76.81 169 GLU A O 1
ATOM 1357 N N . TYR A 1 170 ? 6.055 -23.688 -6.242 1 71.06 170 TYR A N 1
ATOM 1358 C CA . TYR A 1 170 ? 4.652 -23.734 -6.641 1 71.06 170 TYR A CA 1
ATOM 1359 C C . TYR A 1 170 ? 4.457 -23.125 -8.023 1 71.06 170 TYR A C 1
ATOM 1361 O O . TYR A 1 170 ? 3.68 -23.641 -8.828 1 71.06 170 TYR A O 1
ATOM 1369 N N . MET A 1 171 ? 5.238 -22.078 -8.359 1 71.44 171 MET A N 1
ATOM 1370 C CA . MET A 1 171 ? 5.168 -21.391 -9.641 1 71.44 171 MET A CA 1
ATOM 1371 C C . MET A 1 171 ? 5.758 -22.25 -10.75 1 71.44 171 MET A C 1
ATOM 1373 O O . MET A 1 171 ? 5.258 -22.234 -11.883 1 71.44 171 MET A O 1
ATOM 1377 N N . ARG A 1 172 ? 6.953 -22.75 -10.547 1 64.06 172 ARG A N 1
ATOM 1378 C CA . ARG A 1 172 ? 7.633 -23.594 -11.523 1 64.06 172 ARG A CA 1
ATOM 1379 C C . ARG A 1 172 ? 6.742 -24.75 -11.961 1 64.06 172 ARG A C 1
ATOM 1381 O O . ARG A 1 172 ? 6.75 -25.141 -13.133 1 64.06 172 ARG A O 1
ATOM 1388 N N . LEU A 1 173 ? 6.25 -25.188 -11.125 1 55.72 173 LEU A N 1
ATOM 1389 C CA . LEU A 1 173 ? 5.34 -26.266 -11.484 1 55.72 173 LEU A CA 1
ATOM 1390 C C . LEU A 1 173 ? 4.262 -25.766 -12.445 1 55.72 173 LEU A C 1
ATOM 1392 O O . LEU A 1 173 ? 3.76 -26.531 -13.266 1 55.72 173 LEU A O 1
ATOM 1396 N N . LEU A 1 174 ? 4.176 -24.547 -12.445 1 51.88 174 LEU A N 1
ATOM 1397 C CA . LEU A 1 174 ? 3.176 -23.891 -13.273 1 51.88 174 LEU A CA 1
ATOM 1398 C C . LEU A 1 174 ? 3.701 -23.672 -14.688 1 51.88 174 LEU A C 1
ATOM 1400 O O . LEU A 1 174 ? 2.939 -23.734 -15.656 1 51.88 174 LEU A O 1
ATOM 1404 N N . SER A 1 175 ? 4.898 -23.094 -14.852 1 49.66 175 SER A N 1
ATOM 1405 C CA . SER A 1 175 ? 5.48 -22.766 -16.156 1 49.66 175 SER A CA 1
ATOM 1406 C C . SER A 1 175 ? 5.715 -24.016 -16.984 1 49.66 175 SER A C 1
ATOM 1408 O O . SER A 1 175 ? 5.789 -23.938 -18.219 1 49.66 175 SER A O 1
ATOM 1410 N N . ASN A 1 176 ? 6.074 -25.031 -16.531 1 47 176 ASN A N 1
ATOM 1411 C CA . ASN A 1 176 ? 6.355 -26.219 -17.344 1 47 176 ASN A CA 1
ATOM 1412 C C . ASN A 1 176 ? 5.086 -26.781 -17.969 1 47 176 ASN A C 1
ATOM 1414 O O . ASN A 1 176 ? 5.117 -27.844 -18.609 1 47 176 ASN A O 1
ATOM 1418 N N . HIS A 1 177 ? 3.949 -26.25 -17.828 1 41.59 177 HIS A N 1
ATOM 1419 C CA . HIS A 1 177 ? 2.865 -26.719 -18.672 1 41.59 177 HIS A CA 1
ATOM 1420 C C . HIS A 1 177 ? 2.188 -25.562 -19.391 1 41.59 177 HIS A C 1
ATOM 1422 O O . HIS A 1 177 ? 2.002 -24.484 -18.812 1 41.59 177 HIS A O 1
ATOM 1428 N N . MET B 1 1 ? -28.281 -6.188 10.078 1 32.84 1 MET B N 1
ATOM 1429 C CA . MET B 1 1 ? -26.922 -5.902 10.5 1 32.84 1 MET B CA 1
ATOM 1430 C C . MET B 1 1 ? -26.719 -4.406 10.719 1 32.84 1 MET B C 1
ATOM 1432 O O . MET B 1 1 ? -27.141 -3.592 9.898 1 32.84 1 MET B O 1
ATOM 1436 N N . ALA B 1 2 ? -26.531 -3.936 11.742 1 44.78 2 ALA B N 1
ATOM 1437 C CA . ALA B 1 2 ? -26.469 -2.518 12.086 1 44.78 2 ALA B CA 1
ATOM 1438 C C . ALA B 1 2 ? -25.516 -1.764 11.156 1 44.78 2 ALA B C 1
ATOM 1440 O O . ALA B 1 2 ? -24.5 -2.311 10.719 1 44.78 2 ALA B O 1
ATOM 1441 N N . LYS B 1 3 ? -25.953 -0.664 10.531 1 56.09 3 LYS B N 1
ATOM 1442 C CA . LYS B 1 3 ? -25.203 0.216 9.633 1 56.09 3 LYS B CA 1
ATOM 1443 C C . LYS B 1 3 ? -23.812 0.506 10.188 1 56.09 3 LYS B C 1
ATOM 1445 O O . LYS B 1 3 ? -23.656 0.886 11.352 1 56.09 3 LYS B O 1
ATOM 1450 N N . LEU B 1 4 ? -22.641 -0.184 9.602 1 57.09 4 LEU B N 1
ATOM 1451 C CA . LEU B 1 4 ? -21.25 0.042 10 1 57.09 4 LEU B CA 1
ATOM 1452 C C . LEU B 1 4 ? -21.078 1.446 10.57 1 57.09 4 LEU B C 1
ATOM 1454 O O . LEU B 1 4 ? -20.188 1.682 11.383 1 57.09 4 LEU B O 1
ATOM 1458 N N . THR B 1 5 ? -22.188 2.266 10.289 1 66.69 5 THR B N 1
ATOM 1459 C CA . THR B 1 5 ? -22.125 3.629 10.797 1 66.69 5 THR B CA 1
ATOM 1460 C C . THR B 1 5 ? -22.781 3.723 12.172 1 66.69 5 THR B C 1
ATOM 1462 O O . THR B 1 5 ? -22.75 4.777 12.812 1 66.69 5 THR B O 1
ATOM 1465 N N . GLU B 1 6 ? -23.297 2.721 12.633 1 69.44 6 GLU B N 1
ATOM 1466 C CA . GLU B 1 6 ? -24.062 2.77 13.875 1 69.44 6 GLU B CA 1
ATOM 1467 C C . GLU B 1 6 ? -23.172 3.146 15.055 1 69.44 6 GLU B C 1
ATOM 1469 O O . GLU B 1 6 ? -23.625 3.809 15.992 1 69.44 6 GLU B O 1
ATOM 1474 N N . GLY B 1 7 ? -21.938 2.895 14.938 1 79.88 7 GLY B N 1
ATOM 1475 C CA . GLY B 1 7 ? -21.078 3.238 16.062 1 79.88 7 GLY B CA 1
ATOM 1476 C C . GLY B 1 7 ? -20.438 4.605 15.938 1 79.88 7 GLY B C 1
ATOM 1477 O O . GLY B 1 7 ? -19.875 5.125 16.891 1 79.88 7 GLY B O 1
ATOM 1478 N N . LEU B 1 8 ? -20.812 5.332 14.922 1 88.5 8 LEU B N 1
ATOM 1479 C CA . LEU B 1 8 ? -20.203 6.637 14.688 1 88.5 8 LEU B CA 1
ATOM 1480 C C . LEU B 1 8 ? -21.141 7.762 15.117 1 88.5 8 LEU B C 1
ATOM 1482 O O . LEU B 1 8 ? -22.344 7.691 14.883 1 88.5 8 LEU B O 1
ATOM 1486 N N . SER B 1 9 ? -20.625 8.734 15.773 1 93.69 9 SER B N 1
ATOM 1487 C CA . SER B 1 9 ? -21.391 9.922 16.125 1 93.69 9 SER B CA 1
ATOM 1488 C C . SER B 1 9 ? -21.781 10.719 14.883 1 93.69 9 SER B C 1
ATOM 1490 O O . SER B 1 9 ? -21.188 10.531 13.812 1 93.69 9 SER B O 1
ATOM 1492 N N . GLN B 1 10 ? -22.703 11.555 15.094 1 94.88 10 GLN B N 1
ATOM 1493 C CA . GLN B 1 10 ? -23.094 12.438 14.008 1 94.88 10 GLN B CA 1
ATOM 1494 C C . GLN B 1 10 ? -21.938 13.32 13.562 1 94.88 10 GLN B C 1
ATOM 1496 O O . GLN B 1 10 ? -21.75 13.562 12.367 1 94.88 10 GLN B O 1
ATOM 1501 N N . SER B 1 11 ? -21.172 13.75 14.508 1 96.56 11 SER B N 1
ATOM 1502 C CA . SER B 1 11 ? -20.016 14.586 14.203 1 96.56 11 SER B CA 1
ATOM 1503 C C . SER B 1 11 ? -18.984 13.828 13.383 1 96.56 11 SER B C 1
ATOM 1505 O O . SER B 1 11 ? -18.438 14.359 12.414 1 96.56 11 SER B O 1
ATOM 1507 N N . GLN B 1 12 ? -18.781 12.641 13.727 1 96.69 12 GLN B N 1
ATOM 1508 C CA . GLN B 1 12 ? -17.828 11.812 12.984 1 96.69 12 GLN B CA 1
ATOM 1509 C C . GLN B 1 12 ? -18.281 11.617 11.539 1 96.69 12 GLN B C 1
ATOM 1511 O O . GLN B 1 12 ? -17.484 11.758 10.609 1 96.69 12 GLN B O 1
ATOM 1516 N N . GLN B 1 13 ? -19.531 11.375 11.461 1 96.5 13 GLN B N 1
ATOM 1517 C CA . GLN B 1 13 ? -20.078 11.172 10.125 1 96.5 13 GLN B CA 1
ATOM 1518 C C . GLN B 1 13 ? -19.969 12.438 9.289 1 96.5 13 GLN B C 1
ATOM 1520 O O . GLN B 1 13 ? -19.609 12.375 8.109 1 96.5 13 GLN B O 1
ATOM 1525 N N . SER B 1 14 ? -20.25 13.516 9.922 1 97.56 14 SER B N 1
ATOM 1526 C CA . SER B 1 14 ? -20.188 14.797 9.219 1 97.56 14 SER B CA 1
ATOM 1527 C C . SER B 1 14 ? -18.766 15.117 8.781 1 97.56 14 SER B C 1
ATOM 1529 O O . SER B 1 14 ? -18.562 15.625 7.676 1 97.56 14 SER B O 1
ATOM 1531 N N . ILE B 1 15 ? -17.859 14.805 9.617 1 98 15 ILE B N 1
ATOM 1532 C CA . ILE B 1 15 ? -16.453 15.078 9.312 1 98 15 ILE B CA 1
ATOM 1533 C C . ILE B 1 15 ? -16 14.188 8.156 1 98 15 ILE B C 1
ATOM 1535 O O . ILE B 1 15 ? -15.383 14.664 7.207 1 98 15 ILE B O 1
ATOM 1539 N N . MET B 1 16 ? -16.359 12.977 8.234 1 97 16 MET B N 1
ATOM 1540 C CA . MET B 1 16 ? -15.992 12.039 7.176 1 97 16 MET B CA 1
ATOM 1541 C C . MET B 1 16 ? -16.594 12.461 5.84 1 97 16 MET B C 1
ATOM 1543 O O . MET B 1 16 ? -15.906 12.445 4.816 1 97 16 MET B O 1
ATOM 1547 N N . GLN B 1 17 ? -17.797 12.836 5.887 1 96.94 17 GLN B N 1
ATOM 1548 C CA . GLN B 1 17 ? -18.469 13.273 4.672 1 96.94 17 GLN B CA 1
ATOM 1549 C C . GLN B 1 17 ? -17.844 14.555 4.121 1 96.94 17 GLN B C 1
ATOM 1551 O O . GLN B 1 17 ? -17.703 14.703 2.906 1 96.94 17 GLN B O 1
ATOM 1556 N N . ALA B 1 18 ? -17.531 15.43 4.988 1 97.88 18 ALA B N 1
ATOM 1557 C CA . ALA B 1 18 ? -16.891 16.688 4.578 1 97.88 18 ALA B CA 1
ATOM 1558 C C . ALA B 1 18 ? -15.57 16.422 3.867 1 97.88 18 ALA B C 1
ATOM 1560 O O . ALA B 1 18 ? -15.305 17.016 2.811 1 97.88 18 ALA B O 1
ATOM 1561 N N . VAL B 1 19 ? -14.766 15.547 4.445 1 96.94 19 VAL B N 1
ATOM 1562 C CA . VAL B 1 19 ? -13.469 15.227 3.85 1 96.94 19 VAL B CA 1
ATOM 1563 C C . VAL B 1 19 ? -13.68 14.586 2.479 1 96.94 19 VAL B C 1
ATOM 1565 O O . VAL B 1 19 ? -13.016 14.961 1.507 1 96.94 19 VAL B O 1
ATOM 1568 N N . ALA B 1 20 ? -14.594 13.711 2.41 1 94.06 20 ALA B N 1
ATOM 1569 C CA . ALA B 1 20 ? -14.891 13.055 1.14 1 94.06 20 ALA B CA 1
ATOM 1570 C C . ALA B 1 20 ? -15.32 14.07 0.084 1 94.06 20 ALA B C 1
ATOM 1572 O O . ALA B 1 20 ? -14.844 14.031 -1.053 1 94.06 20 ALA B O 1
ATOM 1573 N N . THR B 1 21 ? -16.156 14.945 0.458 1 95.25 21 THR B N 1
ATOM 1574 C CA . THR B 1 21 ? -16.672 15.977 -0.439 1 95.25 21 THR B CA 1
ATOM 1575 C C . THR B 1 21 ? -15.555 16.891 -0.921 1 95.25 21 THR B C 1
ATOM 1577 O O . THR B 1 21 ? -15.453 17.172 -2.115 1 95.25 21 THR B O 1
ATOM 1580 N N . LEU B 1 22 ? -14.766 17.281 -0.004 1 96.31 22 LEU B N 1
ATOM 1581 C CA . LEU B 1 22 ? -13.695 18.203 -0.334 1 96.31 22 LEU B CA 1
ATOM 1582 C C . LEU B 1 22 ? -12.648 17.531 -1.221 1 96.31 22 LEU B C 1
ATOM 1584 O O . LEU B 1 22 ? -12.086 18.172 -2.113 1 96.31 22 LEU B O 1
ATOM 1588 N N . LEU B 1 23 ? -12.414 16.281 -0.996 1 93.81 23 LEU B N 1
ATOM 1589 C CA . LEU B 1 23 ? -11.422 15.555 -1.779 1 93.81 23 LEU B CA 1
ATOM 1590 C C . LEU B 1 23 ? -11.906 15.352 -3.213 1 93.81 23 LEU B C 1
ATOM 1592 O O . LEU B 1 23 ? -11.109 15.023 -4.098 1 93.81 23 LEU B O 1
ATOM 1596 N N . ASP B 1 24 ? -13.164 15.445 -3.391 1 91.25 24 ASP B N 1
ATOM 1597 C CA . ASP B 1 24 ? -13.711 15.367 -4.738 1 91.25 24 ASP B CA 1
ATOM 1598 C C . ASP B 1 24 ? -13.461 16.656 -5.512 1 91.25 24 ASP B C 1
ATOM 1600 O O . ASP B 1 24 ? -13.484 16.672 -6.742 1 91.25 24 ASP B O 1
ATOM 1604 N N . LYS B 1 25 ? -13.148 17.703 -4.797 1 91.88 25 LYS B N 1
ATOM 1605 C CA . LYS B 1 25 ? -13.055 19.031 -5.406 1 91.88 25 LYS B CA 1
ATOM 1606 C C . LYS B 1 25 ? -11.617 19.531 -5.391 1 91.88 25 LYS B C 1
ATOM 1608 O O . LYS B 1 25 ? -11.234 20.359 -6.227 1 91.88 25 LYS B O 1
ATOM 1613 N N . GLU B 1 26 ? -10.883 19.094 -4.367 1 90.69 26 GLU B N 1
ATOM 1614 C CA . GLU B 1 26 ? -9.531 19.609 -4.18 1 90.69 26 GLU B CA 1
ATOM 1615 C C . GLU B 1 26 ? -8.539 18.484 -3.9 1 90.69 26 GLU B C 1
ATOM 1617 O O . GLU B 1 26 ? -8.945 17.344 -3.625 1 90.69 26 GLU B O 1
ATOM 1622 N N . GLN B 1 27 ? -7.293 18.906 -3.961 1 87.12 27 GLN B N 1
ATOM 1623 C CA . GLN B 1 27 ? -6.227 17.969 -3.639 1 87.12 27 GLN B CA 1
ATOM 1624 C C . GLN B 1 27 ? -6.008 17.875 -2.131 1 87.12 27 GLN B C 1
ATOM 1626 O O . GLN B 1 27 ? -6.293 18.828 -1.399 1 87.12 27 GLN B O 1
ATOM 1631 N N . LEU B 1 28 ? -5.551 16.734 -1.737 1 87.06 28 LEU B N 1
ATOM 1632 C CA . LEU B 1 28 ? -5.324 16.484 -0.318 1 87.06 28 LEU B CA 1
ATOM 1633 C C . LEU B 1 28 ? -4.457 17.594 0.294 1 87.06 28 LEU B C 1
ATOM 1635 O O . LEU B 1 28 ? -4.742 18.062 1.394 1 87.06 28 LEU B O 1
ATOM 1639 N N . ASN B 1 29 ? -3.49 18 -0.454 1 81.81 29 ASN B N 1
ATOM 1640 C CA . ASN B 1 29 ? -2.539 18.969 0.071 1 81.81 29 ASN B CA 1
ATOM 1641 C C . ASN B 1 29 ? -3.186 20.344 0.268 1 81.81 29 ASN B C 1
ATOM 1643 O O . ASN B 1 29 ? -2.635 21.203 0.958 1 81.81 29 ASN B O 1
ATOM 1647 N N . ASP B 1 30 ? -4.32 20.547 -0.275 1 87.69 30 ASP B N 1
ATOM 1648 C CA . ASP B 1 30 ? -5.02 21.828 -0.161 1 87.69 30 ASP B CA 1
ATOM 1649 C C . ASP B 1 30 ? -6.047 21.797 0.967 1 87.69 30 ASP B C 1
ATOM 1651 O O . ASP B 1 30 ? -6.633 22.812 1.312 1 87.69 30 ASP B O 1
ATOM 1655 N N . LEU B 1 31 ? -6.223 20.672 1.465 1 92.31 31 LEU B N 1
ATOM 1656 C CA . LEU B 1 31 ? -7.23 20.516 2.508 1 92.31 31 LEU B CA 1
ATOM 1657 C C . LEU B 1 31 ? -6.684 20.953 3.863 1 92.31 31 LEU B C 1
ATOM 1659 O O . LEU B 1 31 ? -5.551 20.609 4.219 1 92.31 31 LEU B O 1
ATOM 1663 N N . THR B 1 32 ? -7.496 21.75 4.582 1 91.5 32 THR B N 1
ATOM 1664 C CA . THR B 1 32 ? -7.148 22.141 5.945 1 91.5 32 THR B CA 1
ATOM 1665 C C . THR B 1 32 ? -8.25 21.734 6.922 1 91.5 32 THR B C 1
ATOM 1667 O O . THR B 1 32 ? -9.398 21.516 6.516 1 91.5 32 THR B O 1
ATOM 1670 N N . ILE B 1 33 ? -7.844 21.672 8.109 1 94.62 33 ILE B N 1
ATOM 1671 C CA . ILE B 1 33 ? -8.812 21.312 9.141 1 94.62 33 ILE B CA 1
ATOM 1672 C C . ILE B 1 33 ? -9.891 22.391 9.227 1 94.62 33 ILE B C 1
ATOM 1674 O O . ILE B 1 33 ? -11.07 22.078 9.414 1 94.62 33 ILE B O 1
ATOM 1678 N N . THR B 1 34 ? -9.492 23.547 9.023 1 96.12 34 THR B N 1
ATOM 1679 C CA . THR B 1 34 ? -10.453 24.641 9.047 1 96.12 34 THR B CA 1
ATOM 1680 C C . THR B 1 34 ? -11.5 24.469 7.953 1 96.12 34 THR B C 1
ATOM 1682 O O . THR B 1 34 ? -12.703 24.594 8.211 1 96.12 34 THR B O 1
ATOM 1685 N N . LYS B 1 35 ? -11.086 24.109 6.766 1 97 35 LYS B N 1
ATOM 1686 C CA . LYS B 1 35 ? -12 23.875 5.652 1 97 35 LYS B CA 1
ATOM 1687 C C . LYS B 1 35 ? -12.938 22.719 5.953 1 97 35 LYS B C 1
ATOM 1689 O O . LYS B 1 35 ? -14.141 22.781 5.676 1 97 35 LYS B O 1
ATOM 1694 N N . VAL B 1 36 ? -12.398 21.703 6.523 1 97.94 36 VAL B N 1
ATOM 1695 C CA . VAL B 1 36 ? -13.164 20.516 6.84 1 97.94 36 VAL B CA 1
ATOM 1696 C C . VAL B 1 36 ? -14.234 20.828 7.883 1 97.94 36 VAL B C 1
ATOM 1698 O O . VAL B 1 36 ? -15.398 20.453 7.723 1 97.94 36 VAL B O 1
ATOM 1701 N N . CYS B 1 37 ? -13.82 21.531 8.906 1 98.31 37 CYS B N 1
ATOM 1702 C CA . CYS B 1 37 ? -14.75 21.891 9.969 1 98.31 37 CYS B CA 1
ATOM 1703 C C . CYS B 1 37 ? -15.883 22.766 9.438 1 98.31 37 CYS B C 1
ATOM 1705 O O . CYS B 1 37 ? -17.047 22.547 9.773 1 98.31 37 CYS B O 1
ATOM 1707 N N . LYS B 1 38 ? -15.539 23.656 8.617 1 98.19 38 LYS B N 1
ATOM 1708 C CA . LYS B 1 38 ? -16.531 24.531 8.008 1 98.19 38 LYS B CA 1
ATOM 1709 C C . LYS B 1 38 ? -17.531 23.719 7.176 1 98.19 38 LYS B C 1
ATOM 1711 O O . LYS B 1 38 ? -18.75 23.906 7.301 1 98.19 38 LYS B O 1
ATOM 1716 N N . GLU B 1 39 ? -17.078 22.828 6.418 1 97.75 39 GLU B N 1
ATOM 1717 C CA . GLU B 1 39 ? -17.906 22 5.57 1 97.75 39 GLU B CA 1
ATOM 1718 C C . GLU B 1 39 ? -18.781 21.062 6.406 1 97.75 39 GLU B C 1
ATOM 1720 O O . GLU B 1 39 ? -19.938 20.812 6.074 1 97.75 39 GLU B O 1
ATOM 1725 N N . ALA B 1 40 ? -18.234 20.562 7.438 1 98.06 40 ALA B N 1
ATOM 1726 C CA . ALA B 1 40 ? -18.906 19.594 8.289 1 98.06 40 ALA B CA 1
ATOM 1727 C C . ALA B 1 40 ? -19.875 20.281 9.242 1 98.06 40 ALA B C 1
ATOM 1729 O O . ALA B 1 40 ? -20.75 19.625 9.828 1 98.06 40 ALA B O 1
ATOM 1730 N N . GLY B 1 41 ? -19.641 21.5 9.469 1 98.19 41 GLY B N 1
ATOM 1731 C CA . GLY B 1 41 ? -20.469 22.234 10.422 1 98.19 41 GLY B CA 1
ATOM 1732 C C . GLY B 1 41 ? -20.141 21.906 11.867 1 98.19 41 GLY B C 1
ATOM 1733 O O . GLY B 1 41 ? -21.031 21.75 12.695 1 98.19 41 GLY B O 1
ATOM 1734 N N . VAL B 1 42 ? -18.859 21.688 12.094 1 97.88 42 VAL B N 1
ATOM 1735 C CA . VAL B 1 42 ? -18.422 21.375 13.453 1 97.88 42 VAL B CA 1
ATOM 1736 C C . VAL B 1 42 ? -17.297 22.297 13.867 1 97.88 42 VAL B C 1
ATOM 1738 O O . VAL B 1 42 ? -16.594 22.859 13.016 1 97.88 42 VAL B O 1
ATOM 1741 N N . ALA B 1 43 ? -17.141 22.438 15.227 1 97.31 43 ALA B N 1
ATOM 1742 C CA . ALA B 1 43 ? -16.016 23.219 15.766 1 97.31 43 ALA B CA 1
ATOM 1743 C C . ALA B 1 43 ? -14.719 22.422 15.703 1 97.31 43 ALA B C 1
ATOM 1745 O O . ALA B 1 43 ? -14.742 21.188 15.695 1 97.31 43 ALA B O 1
ATOM 1746 N N . ARG B 1 44 ? -13.555 23.141 15.703 1 96.06 44 ARG B N 1
ATOM 1747 C CA . ARG B 1 44 ? -12.242 22.5 15.68 1 96.06 44 ARG B CA 1
ATOM 1748 C C . ARG B 1 44 ? -12.055 21.578 16.875 1 96.06 44 ARG B C 1
ATOM 1750 O O . ARG B 1 44 ? -11.438 20.531 16.766 1 96.06 44 ARG B O 1
ATOM 1757 N N . ILE B 1 45 ? -12.594 21.953 18 1 96 45 ILE B N 1
ATOM 1758 C CA . ILE B 1 45 ? -12.477 21.172 19.219 1 96 45 ILE B CA 1
ATOM 1759 C C . ILE B 1 45 ? -13.125 19.797 19.016 1 96 45 ILE B C 1
ATOM 1761 O O . ILE B 1 45 ? -12.609 18.781 19.484 1 96 45 ILE B O 1
ATOM 1765 N N . THR B 1 46 ? -14.219 19.828 18.312 1 97.44 46 THR B N 1
ATOM 1766 C CA . THR B 1 46 ? -14.93 18.594 18 1 97.44 46 THR B CA 1
ATOM 1767 C C . THR B 1 46 ? -14.102 17.719 17.078 1 97.44 46 THR B C 1
ATOM 1769 O O . THR B 1 46 ? -14.031 16.5 17.266 1 97.44 46 THR B O 1
ATOM 1772 N N . PHE B 1 47 ? -13.531 18.359 16.062 1 97.81 47 PHE B N 1
ATOM 1773 C CA . PHE B 1 47 ? -12.664 17.609 15.172 1 97.81 47 PHE B CA 1
ATOM 1774 C C . PHE B 1 47 ? -11.594 16.859 15.961 1 97.81 47 PHE B C 1
ATOM 1776 O O . PHE B 1 47 ? -11.406 15.656 15.781 1 97.81 47 PHE B O 1
ATOM 1783 N N . TYR B 1 48 ? -10.953 17.5 16.891 1 94.81 48 TYR B N 1
ATOM 1784 C CA . TYR B 1 48 ? -9.805 16.969 17.609 1 94.81 48 TYR B CA 1
ATOM 1785 C C . TYR B 1 48 ? -10.242 15.953 18.656 1 94.81 48 TYR B C 1
ATOM 1787 O O . TYR B 1 48 ? -9.422 15.188 19.172 1 94.81 48 TYR B O 1
ATOM 1795 N N . LYS B 1 49 ? -11.484 15.969 18.984 1 96.44 49 LYS B N 1
ATOM 1796 C CA . LYS B 1 49 ? -12.039 14.938 19.859 1 96.44 49 LYS B CA 1
ATOM 1797 C C . LYS B 1 49 ? -11.93 13.562 19.219 1 96.44 49 LYS B C 1
ATOM 1799 O O . LYS B 1 49 ? -11.719 12.562 19.906 1 96.44 49 LYS B O 1
ATOM 1804 N N . TYR B 1 50 ? -12.008 13.555 17.922 1 96.06 50 TYR B N 1
ATOM 1805 C CA . TYR B 1 50 ? -12.125 12.273 17.234 1 96.06 50 TYR B CA 1
ATOM 1806 C C . TYR B 1 50 ? -10.883 11.984 16.406 1 96.06 50 TYR B C 1
ATOM 1808 O O . TYR B 1 50 ? -10.492 10.828 16.234 1 96.06 50 TYR B O 1
ATOM 1816 N N . TYR B 1 51 ? -10.305 13.086 15.875 1 94.94 51 TYR B N 1
ATOM 1817 C CA . TYR B 1 51 ? -9.188 12.914 14.945 1 94.94 51 TYR B CA 1
ATOM 1818 C C . TYR B 1 51 ? -8.07 13.906 15.242 1 94.94 51 TYR B C 1
ATOM 1820 O O . TYR B 1 51 ? -8.328 15.023 15.688 1 94.94 51 TYR B O 1
ATOM 1828 N N . ALA B 1 52 ? -6.887 13.477 14.883 1 90.31 52 ALA B N 1
ATOM 1829 C CA . ALA B 1 52 ? -5.746 14.367 15.062 1 90.31 52 ALA B CA 1
ATOM 1830 C C . ALA B 1 52 ? -5.363 15.047 13.742 1 90.31 52 ALA B C 1
ATOM 1832 O O . ALA B 1 52 ? -4.855 16.172 13.742 1 90.31 52 ALA B O 1
ATOM 1833 N N . THR B 1 53 ? -5.59 14.312 12.625 1 88.69 53 THR B N 1
ATOM 1834 C CA . THR B 1 53 ? -5.195 14.805 11.312 1 88.69 53 THR B CA 1
ATOM 1835 C C . THR B 1 53 ? -6.262 14.484 10.266 1 88.69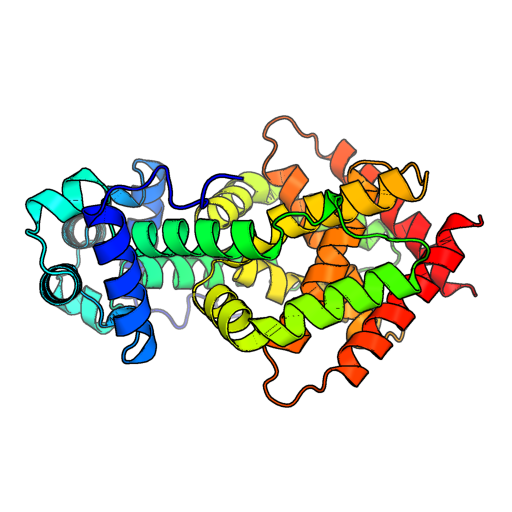 53 THR B C 1
ATOM 1837 O O . THR B 1 53 ? -7.152 13.672 10.516 1 88.69 53 THR B O 1
ATOM 1840 N N . ILE B 1 54 ? -6.137 15.109 9.188 1 91.94 54 ILE B N 1
ATOM 1841 C CA . ILE B 1 54 ? -7.031 14.812 8.07 1 91.94 54 ILE B CA 1
ATOM 1842 C C . ILE B 1 54 ? -6.797 13.383 7.59 1 91.94 54 ILE B C 1
ATOM 1844 O O . ILE B 1 54 ? -7.742 12.688 7.207 1 91.94 54 ILE B O 1
ATOM 1848 N N . ASN B 1 55 ? -5.648 12.953 7.672 1 89.06 55 ASN B N 1
ATOM 1849 C CA . ASN B 1 55 ? -5.328 11.586 7.281 1 89.06 55 ASN B CA 1
ATOM 1850 C C . ASN B 1 55 ? -6.059 10.57 8.148 1 89.06 55 ASN B C 1
ATOM 1852 O O . ASN B 1 55 ? -6.453 9.5 7.668 1 89.06 55 ASN B O 1
ATOM 1856 N N . ASP B 1 56 ? -6.215 10.883 9.344 1 91.56 56 ASP B N 1
ATOM 1857 C CA . ASP B 1 56 ? -6.992 10.008 10.211 1 91.56 56 ASP B CA 1
ATOM 1858 C C . ASP B 1 56 ? -8.414 9.828 9.688 1 91.56 56 ASP B C 1
ATOM 1860 O O . ASP B 1 56 ? -8.969 8.727 9.734 1 91.56 56 ASP B O 1
ATOM 1864 N N . VAL B 1 57 ? -8.891 10.93 9.289 1 95.56 57 VAL B N 1
ATOM 1865 C CA . VAL B 1 57 ? -10.258 10.906 8.773 1 95.56 57 VAL B CA 1
ATOM 1866 C C . VAL B 1 57 ? -10.32 10.062 7.504 1 95.56 57 VAL B C 1
ATOM 1868 O O . VAL B 1 57 ? -11.219 9.234 7.344 1 95.56 57 VAL B O 1
ATOM 1871 N N . ILE B 1 58 ? -9.359 10.266 6.684 1 94 58 ILE B N 1
ATOM 1872 C CA . ILE B 1 58 ? -9.297 9.539 5.418 1 94 58 ILE B CA 1
ATOM 1873 C C . ILE B 1 58 ? -9.195 8.039 5.691 1 94 58 ILE B C 1
ATOM 1875 O O . ILE B 1 58 ? -9.914 7.242 5.078 1 94 58 ILE B O 1
ATOM 1879 N N . GLU B 1 59 ? -8.383 7.703 6.582 1 92.88 59 GLU B N 1
ATOM 1880 C CA . GLU B 1 59 ? -8.211 6.297 6.93 1 92.88 59 GLU B CA 1
ATOM 1881 C C . GLU B 1 59 ? -9.5 5.707 7.496 1 92.88 59 GLU B C 1
ATOM 1883 O O . GLU B 1 59 ? -9.906 4.605 7.117 1 92.88 59 GLU B O 1
ATOM 1888 N N . ALA B 1 60 ? -10.078 6.449 8.367 1 94.31 60 ALA B N 1
ATOM 1889 C CA . ALA B 1 60 ? -11.328 5.98 8.961 1 94.31 60 ALA B CA 1
ATOM 1890 C C . ALA B 1 60 ? -12.422 5.828 7.906 1 94.31 60 ALA B C 1
ATOM 1892 O O . ALA B 1 60 ? -13.18 4.855 7.918 1 94.31 60 ALA B O 1
ATOM 1893 N N . THR B 1 61 ? -12.5 6.762 7.039 1 94.25 61 THR B N 1
ATOM 1894 C CA . THR B 1 61 ? -13.469 6.719 5.957 1 94.25 61 THR B CA 1
ATOM 1895 C C . THR B 1 61 ? -13.211 5.527 5.043 1 94.25 61 THR B C 1
ATOM 1897 O O . THR B 1 61 ? -14.148 4.816 4.66 1 94.25 61 THR B O 1
ATOM 1900 N N . ALA B 1 62 ? -12.008 5.34 4.703 1 93.19 62 ALA B N 1
ATOM 1901 C CA . ALA B 1 62 ? -11.633 4.207 3.863 1 93.19 62 ALA B CA 1
ATOM 1902 C C . ALA B 1 62 ? -12.008 2.885 4.52 1 93.19 62 ALA B C 1
ATOM 1904 O O . ALA B 1 62 ? -12.547 1.99 3.865 1 93.19 62 ALA B O 1
ATOM 1905 N N . GLN B 1 63 ? -11.719 2.801 5.77 1 92.81 63 GLN B N 1
ATOM 1906 C CA . GLN B 1 63 ? -12.055 1.588 6.508 1 92.81 63 GLN B CA 1
ATOM 1907 C C . GLN B 1 63 ? -13.555 1.31 6.457 1 92.81 63 GLN B C 1
ATOM 1909 O O . GLN B 1 63 ? -13.969 0.169 6.246 1 92.81 63 GLN B O 1
ATOM 1914 N N . LEU B 1 64 ? -14.266 2.322 6.633 1 91.12 64 LEU B N 1
ATOM 1915 C CA . LEU B 1 64 ? -15.719 2.184 6.609 1 91.12 64 LEU B CA 1
ATOM 1916 C C . LEU B 1 64 ? -16.203 1.746 5.23 1 91.12 64 LEU B C 1
ATOM 1918 O O . LEU B 1 64 ? -17.016 0.824 5.113 1 91.12 64 LEU B O 1
ATOM 1922 N N . LYS B 1 65 ? -15.75 2.346 4.234 1 89.88 65 LYS B N 1
ATOM 1923 C CA . LYS B 1 65 ? -16.172 2.049 2.867 1 89.88 65 LYS B CA 1
ATOM 1924 C C . LYS B 1 65 ? -15.789 0.625 2.473 1 89.88 65 LYS B C 1
ATOM 1926 O O . LYS B 1 65 ? -16.578 -0.082 1.845 1 89.88 65 LYS B O 1
ATOM 1931 N N . VAL B 1 66 ? -14.648 0.239 2.805 1 90.56 66 VAL B N 1
ATOM 1932 C CA . VAL B 1 66 ? -14.172 -1.094 2.447 1 90.56 66 VAL B CA 1
ATOM 1933 C C . VAL B 1 66 ? -14.969 -2.148 3.211 1 90.56 66 VAL B C 1
ATOM 1935 O O . VAL B 1 66 ? -15.336 -3.188 2.654 1 90.56 66 VAL B O 1
ATOM 1938 N N . SER B 1 67 ? -15.156 -1.858 4.449 1 88.19 67 SER B N 1
ATOM 1939 C CA . SER B 1 67 ? -15.9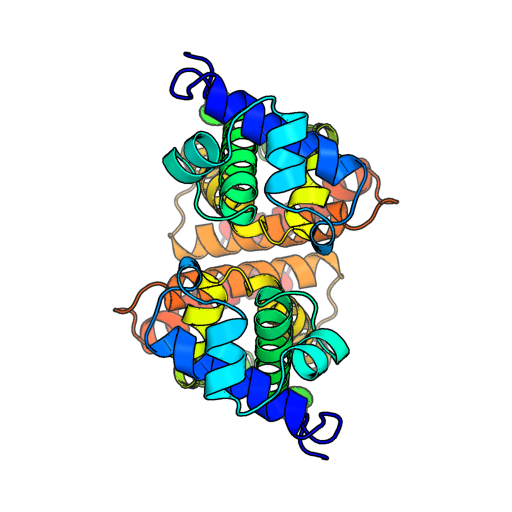69 -2.781 5.238 1 88.19 67 SER B CA 1
ATOM 1940 C C . SER B 1 67 ? -17.344 -2.977 4.613 1 88.19 67 SER B C 1
ATOM 1942 O O . SER B 1 67 ? -17.875 -4.09 4.605 1 88.19 67 SER B O 1
ATOM 1944 N N . GLU B 1 68 ? -17.828 -1.958 4.086 1 85.44 68 GLU B N 1
ATOM 1945 C CA . GLU B 1 68 ? -19.125 -2.035 3.418 1 85.44 68 GLU B CA 1
ATOM 1946 C C . GLU B 1 68 ? -19.031 -2.848 2.129 1 85.44 68 GLU B C 1
ATOM 1948 O O . GLU B 1 68 ? -19.938 -3.609 1.804 1 85.44 68 GLU B O 1
ATOM 1953 N N . LEU B 1 69 ? -18.016 -2.633 1.39 1 83.12 69 LEU B N 1
ATOM 1954 C CA . LEU B 1 69 ? -17.797 -3.318 0.119 1 83.12 69 LEU B CA 1
ATOM 1955 C C . LEU B 1 69 ? -17.688 -4.824 0.328 1 83.12 69 LEU B C 1
ATOM 1957 O O . LEU B 1 69 ? -18.156 -5.609 -0.504 1 83.12 69 LEU B O 1
ATOM 1961 N N . PHE B 1 70 ? -17.141 -5.184 1.395 1 81.94 70 PHE B N 1
ATOM 1962 C CA . PHE B 1 70 ? -16.875 -6.602 1.629 1 81.94 70 PHE B CA 1
ATOM 1963 C C . PHE B 1 70 ? -17.875 -7.176 2.617 1 81.94 70 PHE B C 1
ATOM 1965 O O . PHE B 1 70 ? -17.734 -8.312 3.068 1 81.94 70 PHE B O 1
ATOM 1972 N N . MET B 1 71 ? -18.812 -6.207 2.801 1 76.81 71 MET B N 1
ATOM 1973 C CA . MET B 1 71 ? -19.859 -6.652 3.707 1 76.81 71 MET B CA 1
ATOM 1974 C C . MET B 1 71 ? -20.594 -7.859 3.135 1 76.81 71 MET B C 1
ATOM 1976 O O . MET B 1 71 ? -20.922 -7.883 1.948 1 76.81 71 MET B O 1
ATOM 1980 N N . GLN B 1 72 ? -20.703 -8.945 3.805 1 73.62 72 GLN B N 1
ATOM 1981 C CA . GLN B 1 72 ? -21.484 -10.133 3.479 1 73.62 72 GLN B CA 1
ATOM 1982 C C . GLN B 1 72 ? -20.75 -11.023 2.477 1 73.62 72 GLN B C 1
ATOM 1984 O O . GLN B 1 72 ? -21.375 -11.742 1.699 1 73.62 72 GLN B O 1
ATOM 1989 N N . ILE B 1 73 ? -19.516 -10.758 2.215 1 75.81 73 ILE B N 1
ATOM 1990 C CA . ILE B 1 73 ? -18.75 -11.617 1.317 1 75.81 73 ILE B CA 1
ATOM 1991 C C . ILE B 1 73 ? -18.953 -13.078 1.709 1 75.81 73 ILE B C 1
ATOM 1993 O O . ILE B 1 73 ? -19.031 -13.953 0.845 1 75.81 73 ILE B O 1
ATOM 1997 N N . SER B 1 74 ? -19.109 -13.258 2.938 1 75 74 SER B N 1
ATOM 1998 C CA . SER B 1 74 ? -19.328 -14.602 3.449 1 75 74 SER B CA 1
ATOM 1999 C C . SER B 1 74 ? -20.672 -15.156 2.986 1 75 74 SER B C 1
ATOM 2001 O O . SER B 1 74 ? -20.875 -16.375 2.955 1 75 74 SER B O 1
ATOM 2003 N N . ASP B 1 75 ? -21.484 -14.273 2.562 1 76.75 75 ASP B N 1
ATOM 2004 C CA . ASP B 1 75 ? -22.828 -14.695 2.18 1 76.75 75 ASP B CA 1
ATOM 2005 C C . ASP B 1 75 ? -22.906 -14.977 0.681 1 76.75 75 ASP B C 1
ATOM 2007 O O . ASP B 1 75 ? -23.891 -15.547 0.203 1 76.75 75 ASP B O 1
ATOM 2011 N N . ASP B 1 76 ? -21.875 -14.602 0.017 1 75.44 76 ASP B N 1
ATOM 2012 C CA . ASP B 1 76 ? -21.891 -14.82 -1.426 1 75.44 76 ASP B CA 1
ATOM 2013 C C . ASP B 1 76 ? -21.906 -16.312 -1.752 1 75.44 76 ASP B C 1
ATOM 2015 O O . ASP B 1 76 ? -21.25 -17.109 -1.076 1 75.44 76 ASP B O 1
ATOM 2019 N N . LYS B 1 77 ? -22.828 -16.734 -2.547 1 77.12 77 LYS B N 1
ATOM 2020 C CA . LYS B 1 77 ? -22.844 -18.109 -3.02 1 77.12 77 LYS B CA 1
ATOM 2021 C C . LYS B 1 77 ? -21.734 -18.344 -4.047 1 77.12 77 LYS B C 1
ATOM 2023 O O . LYS B 1 77 ? -21.844 -17.906 -5.195 1 77.12 77 LYS B O 1
ATOM 2028 N N . ILE B 1 78 ? -20.625 -18.844 -3.582 1 77.31 78 ILE B N 1
ATOM 2029 C CA . ILE B 1 78 ? -19.5 -19.156 -4.461 1 77.31 78 ILE B CA 1
ATOM 2030 C C . ILE B 1 78 ? -19.406 -20.656 -4.68 1 77.31 78 ILE B C 1
ATOM 2032 O O . ILE B 1 78 ? -19.125 -21.406 -3.746 1 77.31 78 ILE B O 1
ATOM 2036 N N . GLU B 1 79 ? -19.781 -21.062 -5.906 1 78.38 79 GLU B N 1
ATOM 2037 C CA . GLU B 1 79 ? -19.797 -22.484 -6.211 1 78.38 79 GLU B CA 1
ATOM 2038 C C . GLU B 1 79 ? -18.516 -22.922 -6.91 1 78.38 79 GLU B C 1
ATOM 2040 O O . GLU B 1 79 ? -18.125 -24.094 -6.809 1 78.38 79 GLU B O 1
ATOM 2045 N N . ASP B 1 80 ? -18 -22.031 -7.684 1 79.62 80 ASP B N 1
ATOM 2046 C CA . ASP B 1 80 ? -16.781 -22.359 -8.414 1 79.62 80 ASP B CA 1
ATOM 2047 C C . ASP B 1 80 ? -15.93 -21.109 -8.641 1 79.62 80 ASP B C 1
ATOM 2049 O O . ASP B 1 80 ? -16.234 -20.031 -8.133 1 79.62 80 ASP B O 1
ATOM 2053 N N . LEU B 1 81 ? -14.805 -21.281 -9.266 1 78.94 81 LEU B N 1
ATOM 2054 C CA . LEU B 1 81 ? -13.836 -20.203 -9.492 1 78.94 81 LEU B CA 1
ATOM 2055 C C . LEU B 1 81 ? -14.445 -19.094 -10.328 1 78.94 81 LEU B C 1
ATOM 2057 O O . LEU B 1 81 ? -14.156 -17.906 -10.102 1 78.94 81 LEU B O 1
ATOM 2061 N N . ASP B 1 82 ? -15.305 -19.484 -11.242 1 84.62 82 ASP B N 1
ATOM 2062 C CA . ASP B 1 82 ? -15.953 -18.484 -12.086 1 84.62 82 ASP B CA 1
ATOM 2063 C C . ASP B 1 82 ? -16.859 -17.578 -11.258 1 84.62 82 ASP B C 1
ATOM 2065 O O . ASP B 1 82 ? -16.938 -16.375 -11.508 1 84.62 82 ASP B O 1
ATOM 2069 N N . ASP B 1 83 ? -17.516 -18.141 -10.359 1 85.12 83 ASP B N 1
ATOM 2070 C CA . ASP B 1 83 ? -18.344 -17.344 -9.453 1 85.12 83 ASP B CA 1
ATOM 2071 C C . ASP B 1 83 ? -17.5 -16.375 -8.633 1 85.12 83 ASP B C 1
ATOM 2073 O O . ASP B 1 83 ? -17.891 -15.227 -8.422 1 85.12 83 ASP B O 1
ATOM 2077 N N . PHE B 1 84 ? -16.391 -16.859 -8.203 1 83.62 84 PHE B N 1
ATOM 2078 C CA . PHE B 1 84 ? -15.492 -16.016 -7.414 1 83.62 84 PHE B CA 1
ATOM 2079 C C . PHE B 1 84 ? -14.984 -14.844 -8.242 1 83.62 84 PHE B C 1
ATOM 2081 O O . PHE B 1 84 ? -15.062 -13.695 -7.801 1 83.62 84 PHE B O 1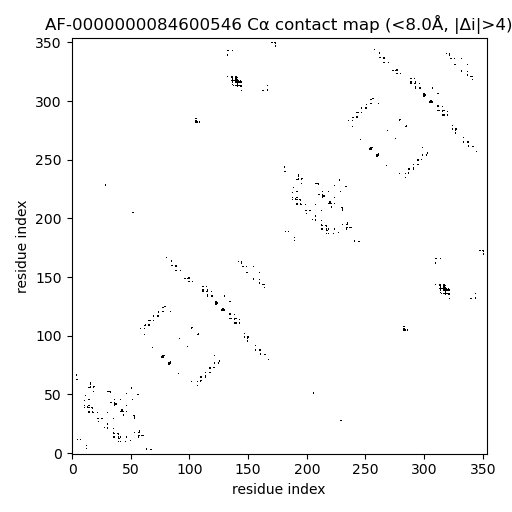
ATOM 2088 N N . ILE B 1 85 ? -14.539 -15.141 -9.391 1 87.12 85 ILE B N 1
ATOM 2089 C CA . ILE B 1 85 ? -14.016 -14.109 -10.289 1 87.12 85 ILE B CA 1
ATOM 2090 C C . ILE B 1 85 ? -15.117 -13.109 -10.625 1 87.12 85 ILE B C 1
ATOM 2092 O O . ILE B 1 85 ? -14.891 -11.898 -10.578 1 87.12 85 ILE B O 1
ATOM 2096 N N . SER B 1 86 ? -16.25 -13.617 -10.922 1 87.56 86 SER B N 1
ATOM 2097 C CA . SER B 1 86 ? -17.359 -12.742 -11.273 1 87.56 86 SER B CA 1
ATOM 2098 C C . SER B 1 86 ? -17.766 -11.852 -10.102 1 87.56 86 SER B C 1
ATOM 2100 O O . SER B 1 86 ? -18.031 -10.656 -10.289 1 87.56 86 SER B O 1
ATOM 2102 N N . GLY B 1 87 ? -17.812 -12.438 -8.961 1 84 87 GLY B N 1
ATOM 2103 C CA . GLY B 1 87 ? -18.125 -11.664 -7.77 1 84 87 GLY B CA 1
ATOM 2104 C C . GLY B 1 87 ? -17.125 -10.555 -7.496 1 84 87 GLY B C 1
ATOM 2105 O O . GLY B 1 87 ? -17.516 -9.422 -7.207 1 84 87 GLY B O 1
ATOM 2106 N N . LEU B 1 88 ? -15.898 -10.867 -7.637 1 84.81 88 LEU B N 1
ATOM 2107 C CA . LEU B 1 88 ? -14.844 -9.891 -7.418 1 84.81 88 LEU B CA 1
ATOM 2108 C C . LEU B 1 88 ? -14.898 -8.789 -8.469 1 84.81 88 LEU B C 1
ATOM 2110 O O . LEU B 1 88 ? -14.812 -7.602 -8.125 1 84.81 88 LEU B O 1
ATOM 2114 N N . THR B 1 89 ? -14.984 -9.219 -9.711 1 88.06 89 THR B N 1
ATOM 2115 C CA . THR B 1 89 ? -15 -8.258 -10.805 1 88.06 89 THR B CA 1
ATOM 2116 C C . THR B 1 89 ? -16.188 -7.309 -10.672 1 88.06 89 THR B C 1
ATOM 2118 O O . THR B 1 89 ? -16.047 -6.098 -10.875 1 88.06 89 THR B O 1
ATOM 2121 N N . LEU B 1 90 ? -17.312 -7.836 -10.375 1 86.19 90 LEU B N 1
ATOM 2122 C CA . LEU B 1 90 ? -18.516 -7.023 -10.234 1 86.19 90 LEU B CA 1
ATOM 2123 C C . LEU B 1 90 ? -18.359 -6.008 -9.109 1 86.19 90 LEU B C 1
ATOM 2125 O O . LEU B 1 90 ? -18.688 -4.832 -9.273 1 86.19 90 LEU B O 1
ATOM 2129 N N . ARG B 1 91 ? -17.859 -6.422 -8.023 1 86.44 91 ARG B N 1
ATOM 2130 C CA . ARG B 1 91 ? -17.688 -5.555 -6.863 1 86.44 91 ARG B CA 1
ATOM 2131 C C . ARG B 1 91 ? -16.703 -4.422 -7.172 1 86.44 91 ARG B C 1
ATOM 2133 O O . ARG B 1 91 ? -16.984 -3.262 -6.855 1 86.44 91 ARG B O 1
ATOM 2140 N N . ILE B 1 92 ? -15.641 -4.742 -7.867 1 89.19 92 ILE B N 1
ATOM 2141 C CA . ILE B 1 92 ? -14.602 -3.754 -8.125 1 89.19 92 ILE B CA 1
ATOM 2142 C C . ILE B 1 92 ? -15.078 -2.777 -9.203 1 89.19 92 ILE B C 1
ATOM 2144 O O . ILE B 1 92 ? -14.797 -1.578 -9.125 1 89.19 92 ILE B O 1
ATOM 2148 N N . THR B 1 93 ? -15.711 -3.32 -10.148 1 89.56 93 THR B N 1
ATOM 2149 C CA . THR B 1 93 ? -16.203 -2.455 -11.211 1 89.56 93 THR B CA 1
ATOM 2150 C C . THR B 1 93 ? -17.219 -1.456 -10.672 1 89.56 93 THR B C 1
ATOM 2152 O O . THR B 1 93 ? -17.219 -0.288 -11.07 1 89.56 93 THR B O 1
ATOM 2155 N N . LYS B 1 94 ? -18.031 -1.885 -9.766 1 88.88 94 LYS B N 1
ATOM 2156 C CA . LYS B 1 94 ? -19.047 -1.025 -9.18 1 88.88 94 LYS B CA 1
ATOM 2157 C C . LYS B 1 94 ? -18.422 0.056 -8.305 1 88.88 94 LYS B C 1
ATOM 2159 O O . LYS B 1 94 ? -19 1.129 -8.125 1 88.88 94 LYS B O 1
ATOM 2164 N N . SER B 1 95 ? -17.25 -0.221 -7.879 1 89.88 95 SER B N 1
ATOM 2165 C CA . SER B 1 95 ? -16.578 0.707 -6.973 1 89.88 95 SER B CA 1
ATOM 2166 C C . SER B 1 95 ? -15.242 1.172 -7.539 1 89.88 95 SER B C 1
ATOM 2168 O O . SER B 1 95 ? -14.328 1.514 -6.789 1 89.88 95 SER B O 1
ATOM 2170 N N . LYS B 1 96 ? -15.078 1.131 -8.734 1 91.94 96 LYS B N 1
ATOM 2171 C CA . LYS B 1 96 ? -13.781 1.408 -9.352 1 91.94 96 LYS B CA 1
ATOM 2172 C C . LYS B 1 96 ? -13.273 2.797 -8.969 1 91.94 96 LYS B C 1
ATOM 2174 O O . LYS B 1 96 ? -12.117 2.957 -8.594 1 91.94 96 LYS B O 1
ATOM 2179 N N . SER B 1 97 ? -14.172 3.801 -9.047 1 90.69 97 SER B N 1
ATOM 2180 C CA . SER B 1 97 ? -13.781 5.176 -8.75 1 90.69 97 SER B CA 1
ATOM 2181 C C . SER B 1 97 ? -13.32 5.324 -7.309 1 90.69 97 SER B C 1
ATOM 2183 O O . SER B 1 97 ? -12.289 5.953 -7.039 1 90.69 97 SER B O 1
ATOM 2185 N N . SER B 1 98 ? -14.039 4.727 -6.438 1 89.31 98 SER B N 1
ATOM 2186 C CA . SER B 1 98 ? -13.695 4.793 -5.023 1 89.31 98 SER B CA 1
ATOM 2187 C C . SER B 1 98 ? -12.398 4.047 -4.734 1 89.31 98 SER B C 1
ATOM 2189 O O . SER B 1 98 ? -11.555 4.527 -3.975 1 89.31 98 SER B O 1
ATOM 2191 N N . THR B 1 99 ? -12.266 2.92 -5.348 1 91.19 99 THR B N 1
ATOM 2192 C CA . THR B 1 99 ? -11.055 2.131 -5.18 1 91.19 99 THR B CA 1
ATOM 2193 C C . THR B 1 99 ? -9.836 2.887 -5.707 1 91.19 99 THR B C 1
ATOM 2195 O O . THR B 1 99 ? -8.797 2.943 -5.047 1 91.19 99 THR B O 1
ATOM 2198 N N . LYS B 1 100 ? -10 3.451 -6.773 1 93.06 100 LYS B N 1
ATOM 2199 C CA . LYS B 1 100 ? -8.922 4.238 -7.363 1 93.06 100 LYS B CA 1
ATOM 2200 C C . LYS B 1 100 ? -8.508 5.383 -6.441 1 93.06 100 LYS B C 1
ATOM 2202 O O . LYS B 1 100 ? -7.316 5.637 -6.254 1 93.06 100 LYS B O 1
ATOM 2207 N N . LYS B 1 101 ? -9.414 6.043 -5.922 1 91.75 101 LYS B N 1
ATOM 2208 C CA . LYS B 1 101 ? -9.133 7.137 -4.996 1 91.75 101 LYS B CA 1
ATOM 2209 C C . LYS B 1 101 ? -8.375 6.637 -3.77 1 91.75 101 LYS B C 1
ATOM 2211 O O . LYS B 1 101 ? -7.453 7.309 -3.291 1 91.75 101 LYS B O 1
ATOM 2216 N N . MET B 1 102 ? -8.742 5.512 -3.268 1 90.56 102 MET B N 1
ATOM 2217 C CA . MET B 1 102 ? -8.047 4.93 -2.119 1 90.56 102 MET B CA 1
ATOM 2218 C C . MET B 1 102 ? -6.586 4.645 -2.453 1 90.56 102 MET B C 1
ATOM 2220 O O . MET B 1 102 ? -5.695 4.922 -1.647 1 90.56 102 MET B O 1
ATOM 2224 N N . LEU B 1 103 ? -6.426 4.109 -3.641 1 90.31 103 LEU B N 1
ATOM 2225 C CA . LEU B 1 103 ? -5.062 3.832 -4.082 1 90.31 103 LEU B CA 1
ATOM 2226 C C . LEU B 1 103 ? -4.25 5.117 -4.188 1 90.31 103 LEU B C 1
ATOM 2228 O O . LEU B 1 103 ? -3.098 5.168 -3.754 1 90.31 103 LEU B O 1
ATOM 2232 N N . GLU B 1 104 ? -4.902 6.172 -4.645 1 89 104 GLU B N 1
ATOM 2233 C CA . GLU B 1 104 ? -4.238 7.461 -4.832 1 89 104 GLU B CA 1
ATOM 2234 C C . GLU B 1 104 ? -3.926 8.125 -3.494 1 89 104 GLU B C 1
ATOM 2236 O O . GLU B 1 104 ? -2.961 8.883 -3.381 1 89 104 GLU B O 1
ATOM 2241 N N . LEU B 1 105 ? -4.746 7.785 -2.549 1 88.62 105 LEU B N 1
ATOM 2242 C CA . LEU B 1 105 ? -4.57 8.375 -1.225 1 88.62 105 LEU B CA 1
ATOM 2243 C C . LEU B 1 105 ? -3.729 7.473 -0.333 1 88.62 105 LEU B C 1
ATOM 2245 O O . LEU B 1 105 ? -3.715 7.637 0.889 1 88.62 105 LEU B O 1
ATOM 2249 N N . ASN B 1 106 ? -3.127 6.484 -0.905 1 86.06 106 ASN B N 1
ATOM 2250 C CA . ASN B 1 106 ? -2.199 5.578 -0.236 1 86.06 106 ASN B CA 1
ATOM 2251 C C . ASN B 1 106 ? -2.891 4.77 0.858 1 86.06 106 ASN B C 1
ATOM 2253 O O . ASN B 1 106 ? -2.354 4.613 1.955 1 86.06 106 ASN B O 1
ATOM 2257 N N . MET B 1 107 ? -4.141 4.418 0.559 1 89.5 107 MET B N 1
ATOM 2258 C CA . MET B 1 107 ? -4.922 3.625 1.506 1 89.5 107 MET B CA 1
ATOM 2259 C C . MET B 1 107 ? -5.082 2.191 1.013 1 89.5 107 MET B C 1
ATOM 2261 O O . MET B 1 107 ? -6 1.486 1.433 1 89.5 107 MET B O 1
ATOM 2265 N N . SER B 1 108 ? -4.211 1.692 0.185 1 89.56 108 SER B N 1
ATOM 2266 C CA . SER B 1 108 ? -4.34 0.377 -0.435 1 89.56 108 SER B CA 1
ATOM 2267 C C . SER B 1 108 ? -4.262 -0.734 0.607 1 89.56 108 SER B C 1
ATOM 2269 O O . SER B 1 108 ? -4.859 -1.8 0.429 1 89.56 108 SER B O 1
ATOM 2271 N N . HIS B 1 109 ? -3.547 -0.492 1.659 1 89.69 109 HIS B N 1
ATOM 2272 C CA . HIS B 1 109 ? -3.379 -1.513 2.688 1 89.69 109 HIS B CA 1
ATOM 2273 C C . HIS B 1 109 ? -4.719 -1.88 3.32 1 89.69 109 HIS B C 1
ATOM 2275 O O . HIS B 1 109 ? -4.914 -3.02 3.748 1 89.69 109 HIS B O 1
ATOM 2281 N N . ILE B 1 110 ? -5.605 -0.921 3.463 1 91.19 110 ILE B N 1
ATOM 2282 C CA . ILE B 1 110 ? -6.914 -1.165 4.055 1 91.19 110 ILE B CA 1
ATOM 2283 C C . ILE B 1 110 ? -7.715 -2.115 3.166 1 91.19 110 ILE B C 1
ATOM 2285 O O . ILE B 1 110 ? -8.32 -3.068 3.656 1 91.19 110 ILE B O 1
ATOM 2289 N N . LEU B 1 111 ? -7.633 -1.878 1.871 1 90.44 111 LEU B N 1
ATOM 2290 C CA . LEU B 1 111 ? -8.305 -2.744 0.911 1 90.44 111 LEU B CA 1
ATOM 2291 C C . LEU B 1 111 ? -7.676 -4.133 0.898 1 90.44 111 LEU B C 1
ATOM 2293 O O . LEU B 1 111 ? -8.391 -5.141 0.887 1 90.44 111 LEU B O 1
ATOM 2297 N N . LEU B 1 112 ? -6.414 -4.234 0.938 1 92.56 112 LEU B N 1
ATOM 2298 C CA . LEU B 1 112 ? -5.676 -5.492 0.853 1 92.56 112 LEU B CA 1
ATOM 2299 C C . LEU B 1 112 ? -6.047 -6.418 2.008 1 92.56 112 LEU B C 1
ATOM 2301 O O . LEU B 1 112 ? -6.25 -7.617 1.809 1 92.56 112 LEU B O 1
ATOM 2305 N N . VAL B 1 113 ? -6.133 -5.93 3.18 1 91.69 113 VAL B N 1
ATOM 2306 C CA . VAL B 1 113 ? -6.457 -6.734 4.352 1 91.69 113 VAL B CA 1
ATOM 2307 C C . VAL B 1 113 ? -7.824 -7.391 4.164 1 91.69 113 VAL B C 1
ATOM 2309 O O . VAL B 1 113 ? -7.996 -8.57 4.461 1 91.69 113 VAL B O 1
ATOM 2312 N N . HIS B 1 114 ? -8.719 -6.645 3.678 1 87.88 114 HIS B N 1
ATOM 2313 C CA . HIS B 1 114 ? -10.055 -7.18 3.455 1 87.88 114 HIS B CA 1
ATOM 2314 C C . HIS B 1 114 ? -10.07 -8.172 2.297 1 87.88 114 HIS B C 1
ATOM 2316 O O . HIS B 1 114 ? -10.805 -9.156 2.326 1 87.88 114 HIS B O 1
ATOM 2322 N N . PHE B 1 115 ? -9.227 -7.906 1.387 1 89.06 115 PHE B N 1
ATOM 2323 C CA . PHE B 1 115 ? -9.117 -8.828 0.261 1 89.06 115 PHE B CA 1
ATOM 2324 C C . PHE B 1 115 ? -8.547 -10.164 0.709 1 89.06 115 PHE B C 1
ATOM 2326 O O . PHE B 1 115 ? -9.008 -11.219 0.278 1 89.06 115 PHE B O 1
ATOM 2333 N N . ILE B 1 116 ? -7.559 -10.141 1.502 1 92.94 116 ILE B N 1
ATOM 2334 C CA . ILE B 1 116 ? -6.961 -11.359 2.041 1 92.94 116 ILE B CA 1
ATOM 2335 C C . ILE B 1 116 ? -8.016 -12.164 2.789 1 92.94 116 ILE B C 1
ATOM 2337 O O . ILE B 1 116 ? -8.125 -13.383 2.605 1 92.94 116 ILE B O 1
ATOM 2341 N N . TYR B 1 117 ? -8.766 -11.453 3.533 1 88.62 117 TYR B N 1
ATOM 2342 C CA . TYR B 1 117 ? -9.836 -12.117 4.27 1 88.62 117 TYR B CA 1
ATOM 2343 C C . TYR B 1 117 ? -10.844 -12.75 3.314 1 88.62 117 TYR B C 1
ATOM 2345 O O . TYR B 1 117 ? -11.25 -13.898 3.502 1 88.62 117 TYR B O 1
ATOM 2353 N N . ALA B 1 118 ? -11.289 -12.023 2.326 1 85 118 ALA B N 1
ATOM 2354 C CA . ALA B 1 118 ? -12.234 -12.539 1.339 1 85 118 ALA B CA 1
ATOM 2355 C C . ALA B 1 118 ? -11.688 -13.781 0.649 1 85 118 ALA B C 1
ATOM 2357 O O . ALA B 1 118 ? -12.422 -14.758 0.439 1 85 118 ALA B O 1
ATOM 2358 N N . THR B 1 119 ? -10.438 -13.773 0.252 1 87.31 119 THR B N 1
ATOM 2359 C CA . THR B 1 119 ? -9.789 -14.914 -0.393 1 87.31 119 THR B CA 1
ATOM 2360 C C . THR B 1 119 ? -9.75 -16.109 0.545 1 87.31 119 THR B C 1
ATOM 2362 O O . THR B 1 119 ? -10.008 -17.25 0.125 1 87.31 119 THR B O 1
ATOM 2365 N N . LYS B 1 120 ? -9.477 -15.812 1.766 1 88.62 120 LYS B N 1
ATOM 2366 C CA . LYS B 1 120 ? -9.453 -16.875 2.768 1 88.62 120 LYS B CA 1
ATOM 2367 C C . LYS B 1 120 ? -10.82 -17.547 2.879 1 88.62 120 LYS B C 1
ATOM 2369 O O . LYS B 1 120 ? -10.906 -18.781 2.885 1 88.62 120 LYS B O 1
ATOM 2374 N N . VAL B 1 121 ? -11.812 -16.766 3.025 1 84.5 121 VAL B N 1
ATOM 2375 C CA . VAL B 1 121 ? -13.172 -17.266 3.135 1 84.5 121 VAL B CA 1
ATOM 2376 C C . VAL B 1 121 ? -13.516 -18.109 1.912 1 84.5 121 VAL B C 1
ATOM 2378 O O . VAL B 1 121 ? -14.078 -19.203 2.043 1 84.5 121 VAL B O 1
ATOM 2381 N N . TYR B 1 122 ? -13.164 -17.625 0.776 1 82.88 122 TYR B N 1
ATOM 2382 C CA . TYR B 1 122 ? -13.43 -18.359 -0.455 1 82.88 122 TYR B CA 1
ATOM 2383 C C . TYR B 1 122 ? -12.719 -19.703 -0.444 1 82.88 122 TYR B C 1
ATOM 2385 O O . TYR B 1 122 ? -13.312 -20.719 -0.802 1 82.88 122 TYR B O 1
ATOM 2393 N N . LEU B 1 123 ? -11.477 -19.688 -0.143 1 83.69 123 LEU B N 1
ATOM 2394 C CA . LEU B 1 123 ? -10.695 -20.922 -0.134 1 83.69 123 LEU B CA 1
ATOM 2395 C C . LEU B 1 123 ? -11.281 -21.922 0.859 1 83.69 123 LEU B C 1
ATOM 2397 O O . LEU B 1 123 ? -11.328 -23.125 0.577 1 83.69 123 LEU B O 1
ATOM 2401 N N . GLU B 1 124 ? -11.719 -21.422 1.963 1 84.06 124 GLU B N 1
ATOM 2402 C CA . GLU B 1 124 ? -12.328 -22.266 2.977 1 84.06 124 GLU B CA 1
ATOM 2403 C C . GLU B 1 124 ? -13.641 -22.859 2.477 1 84.06 124 GLU B C 1
ATOM 2405 O O . GLU B 1 124 ? -13.914 -24.047 2.689 1 84.06 124 GLU B O 1
ATOM 2410 N N . LYS B 1 125 ? -14.422 -22.125 1.868 1 82.88 125 LYS B N 1
ATOM 2411 C CA . LYS B 1 125 ? -15.695 -22.594 1.331 1 82.88 125 LYS B CA 1
ATOM 2412 C C . LYS B 1 125 ? -15.477 -23.625 0.227 1 82.88 125 LYS B C 1
ATOM 2414 O O . LYS B 1 125 ? -16.328 -24.5 0.016 1 82.88 125 LYS B O 1
ATOM 2419 N N . SER B 1 126 ? -14.359 -23.5 -0.486 1 79.5 126 SER B N 1
ATOM 2420 C CA . SER B 1 126 ? -14.055 -24.422 -1.57 1 79.5 126 SER B CA 1
ATOM 2421 C C . SER B 1 126 ? -13.305 -25.641 -1.055 1 79.5 126 SER B C 1
ATOM 2423 O O . SER B 1 126 ? -12.836 -26.469 -1.842 1 79.5 126 SER B O 1
ATOM 2425 N N . ASN B 1 127 ? -13.055 -25.703 0.225 1 81 127 ASN B N 1
ATOM 2426 C CA . ASN B 1 127 ? -12.367 -26.812 0.897 1 81 127 ASN B CA 1
ATOM 2427 C C . ASN B 1 127 ? -10.93 -26.938 0.417 1 81 127 ASN B C 1
ATOM 2429 O O . ASN B 1 127 ? -10.43 -28.062 0.246 1 81 127 ASN B O 1
ATOM 2433 N N . LEU B 1 128 ? -10.406 -25.859 0.038 1 78.88 128 LEU B N 1
ATOM 2434 C CA . LEU B 1 128 ? -8.992 -25.812 -0.307 1 78.88 128 LEU B CA 1
ATOM 2435 C C . LEU B 1 128 ? -8.156 -25.391 0.893 1 78.88 128 LEU B C 1
ATOM 2437 O O . LEU B 1 128 ? -8.367 -24.312 1.456 1 78.88 128 LEU B O 1
ATOM 2441 N N . LYS B 1 129 ? -7.367 -26.281 1.306 1 83 129 LYS B N 1
ATOM 2442 C CA . LYS B 1 129 ? -6.469 -25.969 2.41 1 83 129 LYS B CA 1
ATOM 2443 C C . LYS B 1 129 ? -5.133 -25.438 1.898 1 83 129 LYS B C 1
ATOM 2445 O O . LYS B 1 129 ? -4.426 -26.125 1.158 1 83 129 LYS B O 1
ATOM 2450 N N . VAL B 1 130 ? -4.906 -24.219 2.242 1 84.5 130 VAL B N 1
ATOM 2451 C CA . VAL B 1 130 ? -3.645 -23.625 1.822 1 84.5 130 VAL B CA 1
ATOM 2452 C C . VAL B 1 130 ? -2.924 -23.031 3.033 1 84.5 130 VAL B C 1
ATOM 2454 O O . VAL B 1 130 ? -3.555 -22.688 4.035 1 84.5 130 VAL B O 1
ATOM 2457 N N . THR B 1 131 ? -1.641 -23 2.938 1 88.81 131 THR B N 1
ATOM 2458 C CA . THR B 1 131 ? -0.853 -22.375 3.994 1 88.81 131 THR B CA 1
ATOM 2459 C C . THR B 1 131 ? -1.08 -20.859 4.016 1 88.81 131 THR B C 1
ATOM 2461 O O . THR B 1 131 ? -1.58 -20.297 3.045 1 88.81 131 THR B O 1
ATOM 2464 N N . ARG B 1 132 ? -0.798 -20.234 5.125 1 90.56 132 ARG B N 1
ATOM 2465 C CA . ARG B 1 132 ? -0.873 -18.781 5.242 1 90.56 132 ARG B CA 1
ATOM 2466 C C . ARG B 1 132 ? -0.031 -18.109 4.168 1 90.56 132 ARG B C 1
ATOM 2468 O O . ARG B 1 132 ? -0.438 -17.094 3.605 1 90.56 132 ARG B O 1
ATOM 2475 N N . THR B 1 133 ? 1.104 -18.703 3.924 1 91.69 133 THR B N 1
ATOM 2476 C CA . THR B 1 133 ? 2.012 -18.156 2.918 1 91.69 133 THR B CA 1
ATOM 2477 C C . THR B 1 133 ? 1.359 -18.172 1.537 1 91.69 133 THR B C 1
ATOM 2479 O O . THR B 1 133 ? 1.389 -17.172 0.82 1 91.69 133 THR B O 1
ATOM 2482 N N . LYS B 1 134 ? 0.763 -19.234 1.186 1 88.69 134 LYS B N 1
ATOM 2483 C CA . LYS B 1 134 ? 0.105 -19.359 -0.112 1 88.69 134 LYS B CA 1
ATOM 2484 C C . LYS B 1 134 ? -1.087 -18.406 -0.213 1 88.69 134 LYS B C 1
ATOM 2486 O O . LYS B 1 134 ? -1.313 -17.797 -1.26 1 88.69 134 LYS B O 1
ATOM 2491 N N . LEU B 1 135 ? -1.842 -18.328 0.864 1 90.88 135 LEU B N 1
ATOM 2492 C CA . LEU B 1 135 ? -2.961 -17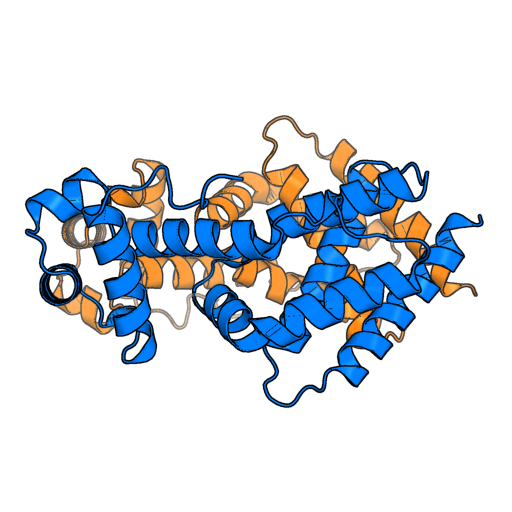.391 0.901 1 90.88 135 LEU B CA 1
ATOM 2493 C C . LEU B 1 135 ? -2.488 -15.969 0.64 1 90.88 135 LEU B C 1
ATOM 2495 O O . LEU B 1 135 ? -3.051 -15.273 -0.205 1 90.88 135 LEU B O 1
ATOM 2499 N N . ASN B 1 136 ? -1.441 -15.555 1.338 1 93.5 136 ASN B N 1
ATOM 2500 C CA . ASN B 1 136 ? -0.908 -14.203 1.18 1 93.5 136 ASN B CA 1
ATOM 2501 C C . ASN B 1 136 ? -0.385 -13.969 -0.235 1 93.5 136 ASN B C 1
ATOM 2503 O O . ASN B 1 136 ? -0.572 -12.891 -0.8 1 93.5 136 ASN B O 1
ATOM 2507 N N . PHE B 1 137 ? 0.23 -14.93 -0.754 1 93.19 137 PHE B N 1
ATOM 2508 C CA . PHE B 1 137 ? 0.751 -14.812 -2.111 1 93.19 137 PHE B CA 1
ATOM 2509 C C . PHE B 1 137 ? -0.382 -14.617 -3.111 1 93.19 137 PHE B C 1
ATOM 2511 O O . PHE B 1 137 ? -0.358 -13.672 -3.904 1 93.19 137 PHE B O 1
ATOM 2518 N N . PHE B 1 138 ? -1.38 -15.484 -3.014 1 89.44 138 PHE B N 1
ATOM 2519 C CA . PHE B 1 138 ? -2.486 -15.438 -3.963 1 89.44 138 PHE B CA 1
ATOM 2520 C C . PHE B 1 138 ? -3.264 -14.133 -3.83 1 89.44 138 PHE B C 1
ATOM 2522 O O . PHE B 1 138 ? -3.508 -13.445 -4.824 1 89.44 138 PHE B O 1
ATOM 2529 N N . ALA B 1 139 ? -3.605 -13.852 -2.621 1 92 139 ALA B N 1
ATOM 2530 C CA . ALA B 1 139 ? -4.383 -12.641 -2.375 1 92 139 ALA B CA 1
ATOM 2531 C C . ALA B 1 139 ? -3.613 -11.398 -2.812 1 92 139 ALA B C 1
ATOM 2533 O O . ALA B 1 139 ? -4.168 -10.516 -3.471 1 92 139 ALA B O 1
ATOM 2534 N N . GLY B 1 140 ? -2.33 -11.367 -2.438 1 94.69 140 GLY B N 1
ATOM 2535 C CA . GLY B 1 140 ? -1.504 -10.234 -2.828 1 94.69 140 GLY B CA 1
ATOM 2536 C C . GLY B 1 140 ? -1.35 -10.102 -4.332 1 94.69 140 GLY B C 1
ATOM 2537 O O . GLY B 1 140 ? -1.392 -8.992 -4.867 1 94.69 140 GLY B O 1
ATOM 2538 N N . GLY B 1 141 ? -1.104 -11.172 -4.969 1 93.88 141 GLY B N 1
ATOM 2539 C CA . GLY B 1 141 ? -0.973 -11.156 -6.418 1 93.88 141 GLY B CA 1
ATOM 2540 C C . GLY B 1 141 ? -2.227 -10.68 -7.125 1 93.88 141 GLY B C 1
ATOM 2541 O O . GLY B 1 141 ? -2.162 -9.797 -7.988 1 93.88 141 GLY B O 1
ATOM 2542 N N . ILE B 1 142 ? -3.332 -11.25 -6.734 1 93.12 142 ILE B N 1
ATOM 2543 C CA . ILE B 1 142 ? -4.598 -10.875 -7.348 1 93.12 142 ILE B CA 1
ATOM 2544 C C . ILE B 1 142 ? -4.891 -9.398 -7.07 1 93.12 142 ILE B C 1
ATOM 2546 O O . ILE B 1 142 ? -5.281 -8.656 -7.969 1 93.12 142 ILE B O 1
ATOM 2550 N N . PHE B 1 143 ? -4.66 -8.984 -5.941 1 94.56 143 PHE B N 1
ATOM 2551 C CA . PHE B 1 143 ? -4.875 -7.598 -5.555 1 94.56 143 PHE B CA 1
ATOM 2552 C C . PHE B 1 143 ? -4.047 -6.66 -6.426 1 94.56 143 PHE B C 1
ATOM 2554 O O . PHE B 1 143 ? -4.535 -5.617 -6.859 1 94.56 143 PHE B O 1
ATOM 2561 N N . ASN B 1 144 ? -2.799 -6.996 -6.59 1 95.25 144 ASN B N 1
ATOM 2562 C CA . ASN B 1 144 ? -1.941 -6.141 -7.406 1 95.25 144 ASN B CA 1
ATOM 2563 C C . ASN B 1 144 ? -2.451 -6.039 -8.836 1 95.25 144 ASN B C 1
ATOM 2565 O O . ASN B 1 144 ? -2.387 -4.973 -9.453 1 95.25 144 ASN B O 1
ATOM 2569 N N . VAL B 1 145 ? -2.945 -7.125 -9.383 1 94.12 145 VAL B N 1
ATOM 2570 C CA . VAL B 1 145 ? -3.498 -7.125 -10.734 1 94.12 145 VAL B CA 1
ATOM 2571 C C . VAL B 1 145 ? -4.727 -6.219 -10.789 1 94.12 145 VAL B C 1
ATOM 2573 O O . VAL B 1 145 ? -4.859 -5.391 -11.688 1 94.12 145 VAL B O 1
ATOM 2576 N N . ILE B 1 146 ? -5.578 -6.344 -9.82 1 93.88 146 ILE B N 1
ATOM 2577 C CA . ILE B 1 146 ? -6.789 -5.535 -9.758 1 93.88 146 ILE B CA 1
ATOM 2578 C C . ILE B 1 146 ? -6.414 -4.062 -9.617 1 93.88 146 ILE B C 1
ATOM 2580 O O . ILE B 1 146 ? -6.996 -3.201 -10.281 1 93.88 146 ILE B O 1
ATOM 2584 N N . SER B 1 147 ? -5.453 -3.789 -8.742 1 94.44 147 SER B N 1
ATOM 2585 C CA . SER B 1 147 ? -5.027 -2.414 -8.5 1 94.44 147 SER B CA 1
ATOM 2586 C C . SER B 1 147 ? -4.484 -1.772 -9.773 1 94.44 147 SER B C 1
ATOM 2588 O O . SER B 1 147 ? -4.754 -0.601 -10.047 1 94.44 147 SER B O 1
ATOM 2590 N N . GLU B 1 148 ? -3.752 -2.537 -10.516 1 93.44 148 GLU B N 1
ATOM 2591 C CA . GLU B 1 148 ? -3.221 -2.023 -11.773 1 93.44 148 GLU B CA 1
ATOM 2592 C C . GLU B 1 148 ? -4.34 -1.742 -12.773 1 93.44 148 GLU B C 1
ATOM 2594 O O . GLU B 1 148 ? -4.301 -0.744 -13.492 1 93.44 148 GLU B O 1
ATOM 2599 N N . TRP B 1 149 ? -5.273 -2.619 -12.781 1 94.19 149 TRP B N 1
ATOM 2600 C CA . TRP B 1 149 ? -6.434 -2.434 -13.641 1 94.19 149 TRP B CA 1
ATOM 2601 C C . TRP B 1 149 ? -7.207 -1.179 -13.25 1 94.19 149 TRP B C 1
ATOM 2603 O O . TRP B 1 149 ? -7.609 -0.394 -14.109 1 94.19 149 TRP B O 1
ATOM 2613 N N . VAL B 1 150 ? -7.41 -0.966 -12 1 94.56 150 VAL B N 1
ATOM 2614 C CA . VAL B 1 150 ? -8.195 0.142 -11.461 1 94.56 150 VAL B CA 1
ATOM 2615 C C . VAL B 1 150 ? -7.516 1.468 -11.805 1 94.56 150 VAL B C 1
ATOM 2617 O O . VAL B 1 150 ? -8.188 2.465 -12.078 1 94.56 150 VAL B O 1
ATOM 2620 N N . LYS B 1 151 ? -6.215 1.47 -11.773 1 92.56 151 LYS B N 1
ATOM 2621 C CA . LYS B 1 151 ? -5.453 2.691 -12.023 1 92.56 151 LYS B CA 1
ATOM 2622 C C . LYS B 1 151 ? -5.598 3.146 -13.469 1 92.56 151 LYS B C 1
ATOM 2624 O O . LYS B 1 151 ? -5.43 4.328 -13.773 1 92.56 151 LYS B O 1
ATOM 2629 N N . ASP B 1 152 ? -5.84 2.146 -14.25 1 90.62 152 ASP B N 1
ATOM 2630 C CA . ASP B 1 152 ? -6.016 2.455 -15.672 1 90.62 152 ASP B CA 1
ATOM 2631 C C . ASP B 1 152 ? -7.465 2.826 -15.977 1 90.62 152 ASP B C 1
ATOM 2633 O O . ASP B 1 152 ? -8.336 1.959 -16 1 90.62 152 ASP B O 1
ATOM 2637 N N . ASP B 1 153 ? -7.766 3.992 -16.375 1 84.12 153 ASP B N 1
ATOM 2638 C CA . ASP B 1 153 ? -9.117 4.512 -16.578 1 84.12 153 ASP B CA 1
ATOM 2639 C C . ASP B 1 153 ? -9.75 3.916 -17.828 1 84.12 153 ASP B C 1
ATOM 2641 O O . ASP B 1 153 ? -10.969 3.959 -18 1 84.12 153 ASP B O 1
ATOM 2645 N N . LEU B 1 154 ? -8.891 3.32 -18.656 1 82.38 154 LEU B N 1
ATOM 2646 C CA . LEU B 1 154 ? -9.398 2.852 -19.938 1 82.38 154 LEU B CA 1
ATOM 2647 C C . LEU B 1 154 ? -9.664 1.351 -19.906 1 82.38 154 LEU B C 1
ATOM 2649 O O . LEU B 1 154 ? -10.195 0.787 -20.859 1 82.38 154 LEU B O 1
ATOM 2653 N N . SER B 1 155 ? -9.461 0.806 -18.812 1 82.94 155 SER B N 1
ATOM 2654 C CA . SER B 1 155 ? -9.594 -0.646 -18.75 1 82.94 155 SER B CA 1
ATOM 2655 C C . SER B 1 155 ? -11.055 -1.068 -18.672 1 82.94 155 SER B C 1
ATOM 2657 O O . SER B 1 155 ? -11.859 -0.406 -18.016 1 82.94 155 SER B O 1
ATOM 2659 N N . LEU B 1 156 ? -11.32 -2.16 -19.344 1 87.88 156 LEU B N 1
ATOM 2660 C CA . LEU B 1 156 ? -12.68 -2.684 -19.406 1 87.88 156 LEU B CA 1
ATOM 2661 C C . LEU B 1 156 ? -12.844 -3.869 -18.453 1 87.88 156 LEU B C 1
ATOM 2663 O O . LEU B 1 156 ? -11.891 -4.613 -18.219 1 87.88 156 LEU B O 1
ATOM 2667 N N . GLU B 1 157 ? -14.07 -3.941 -17.984 1 90.31 157 GLU B N 1
ATOM 2668 C CA . GLU B 1 157 ? -14.406 -5.027 -17.078 1 90.31 157 GLU B CA 1
ATOM 2669 C C . GLU B 1 157 ? -14 -6.379 -17.641 1 90.31 157 GLU B C 1
ATOM 2671 O O . GLU B 1 157 ? -13.469 -7.23 -16.938 1 90.31 157 GLU B O 1
ATOM 2676 N N . ASP B 1 158 ? -14.266 -6.609 -18.906 1 91.62 158 ASP B N 1
ATOM 2677 C CA . ASP B 1 158 ? -13.969 -7.887 -19.547 1 91.62 158 ASP B CA 1
ATOM 2678 C C . ASP B 1 158 ? -12.469 -8.172 -19.531 1 91.62 158 ASP B C 1
ATOM 2680 O O . ASP B 1 158 ? -12.055 -9.328 -19.422 1 91.62 158 ASP B O 1
ATOM 2684 N N . GLU B 1 159 ? -11.734 -7.152 -19.594 1 92.31 159 GLU B N 1
ATOM 2685 C CA . GLU B 1 159 ? -10.281 -7.309 -19.531 1 92.31 159 GLU B CA 1
ATOM 2686 C C . GLU B 1 159 ? -9.844 -7.832 -18.172 1 92.31 159 GLU B C 1
ATOM 2688 O O . GLU B 1 159 ? -8.977 -8.711 -18.094 1 92.31 159 GLU B O 1
ATOM 2693 N N . LEU B 1 160 ? -10.438 -7.281 -17.172 1 92.75 160 LEU B N 1
ATOM 2694 C CA . LEU B 1 160 ? -10.109 -7.734 -15.82 1 92.75 160 LEU B CA 1
ATOM 2695 C C . LEU B 1 160 ? -10.484 -9.203 -15.641 1 92.75 160 LEU B C 1
ATOM 2697 O O . LEU B 1 160 ? -9.695 -9.984 -15.094 1 92.75 160 LEU B O 1
ATOM 2701 N N . ARG B 1 161 ? -11.633 -9.555 -16.109 1 91.75 161 ARG B N 1
ATOM 2702 C CA . ARG B 1 161 ? -12.086 -10.938 -16.016 1 91.75 161 ARG B CA 1
ATOM 2703 C C . ARG B 1 161 ? -11.109 -11.883 -16.719 1 91.75 161 ARG B C 1
ATOM 2705 O O . ARG B 1 161 ? -10.773 -12.938 -16.188 1 91.75 161 ARG B O 1
ATOM 2712 N N . GLN B 1 162 ? -10.734 -11.492 -17.875 1 91.56 162 GLN B N 1
ATOM 2713 C CA . GLN B 1 162 ? -9.797 -12.305 -18.641 1 91.56 162 GLN B CA 1
ATOM 2714 C C . GLN B 1 162 ? -8.461 -12.438 -17.906 1 91.56 162 GLN B C 1
ATOM 2716 O O . GLN B 1 162 ? -7.867 -13.516 -17.875 1 91.56 162 GLN B O 1
ATOM 2721 N N . GLN B 1 163 ? -7.969 -11.383 -17.328 1 91.69 163 GLN B N 1
ATOM 2722 C CA . GLN B 1 163 ? -6.711 -11.398 -16.594 1 91.69 163 GLN B CA 1
ATOM 2723 C C . GLN B 1 163 ? -6.797 -12.32 -15.375 1 91.69 163 GLN B C 1
ATOM 2725 O O . GLN B 1 163 ? -5.891 -13.117 -15.125 1 91.69 163 GLN B O 1
ATOM 2730 N N . LEU B 1 164 ? -7.91 -12.227 -14.68 1 91 164 LEU B N 1
ATOM 2731 C CA . LEU B 1 164 ? -8.094 -13.062 -13.492 1 91 164 LEU B CA 1
ATOM 2732 C C . LEU B 1 164 ? -8.203 -14.531 -13.883 1 91 164 LEU B C 1
ATOM 2734 O O . LEU B 1 164 ? -7.637 -15.398 -13.211 1 91 164 LEU B O 1
ATOM 2738 N N . LYS B 1 165 ? -8.906 -14.781 -14.93 1 88.69 165 LYS B N 1
ATOM 2739 C CA . LYS B 1 165 ? -9.016 -16.156 -15.422 1 88.69 165 LYS B CA 1
ATOM 2740 C C . LYS B 1 165 ? -7.641 -16.719 -15.781 1 88.69 165 LYS B C 1
ATOM 2742 O O . LYS B 1 165 ? -7.336 -17.875 -15.484 1 88.69 165 LYS B O 1
ATOM 2747 N N . GLU B 1 166 ? -6.887 -15.922 -16.391 1 84.94 166 GLU B N 1
ATOM 2748 C CA . GLU B 1 166 ? -5.531 -16.328 -16.75 1 84.94 166 GLU B CA 1
ATOM 2749 C C . GLU B 1 166 ? -4.73 -16.719 -15.516 1 84.94 166 GLU B C 1
ATOM 2751 O O . GLU B 1 166 ? -4.031 -17.734 -15.531 1 84.94 166 GLU B O 1
ATOM 2756 N N . ILE B 1 167 ? -4.852 -15.984 -14.523 1 85 167 ILE B N 1
ATOM 2757 C CA . ILE B 1 167 ? -4.09 -16.219 -13.297 1 85 167 ILE B CA 1
ATOM 2758 C C . ILE B 1 167 ? -4.574 -17.5 -12.617 1 85 167 ILE B C 1
ATOM 2760 O O . ILE B 1 167 ? -3.764 -18.328 -12.211 1 85 167 ILE B O 1
ATOM 2764 N N . PHE B 1 168 ? -5.859 -17.625 -12.531 1 81 168 PHE B N 1
ATOM 2765 C CA . PHE B 1 168 ? -6.41 -18.781 -11.828 1 81 168 PHE B CA 1
ATOM 2766 C C . PHE B 1 168 ? -6.156 -20.062 -12.602 1 81 168 PHE B C 1
ATOM 2768 O O . PHE B 1 168 ? -5.953 -21.125 -12.008 1 81 168 PHE B O 1
ATOM 2775 N N . GLU B 1 169 ? -6.242 -19.969 -13.867 1 76.75 169 GLU B N 1
ATOM 2776 C CA . GLU B 1 169 ? -5.867 -21.109 -14.68 1 76.75 169 GLU B CA 1
ATOM 2777 C C . GLU B 1 169 ? -4.41 -21.5 -14.461 1 76.75 169 GLU B C 1
ATOM 2779 O O . GLU B 1 169 ? -4.078 -22.688 -14.414 1 76.75 169 GLU B O 1
ATOM 2784 N N . TYR B 1 170 ? -3.766 -20.5 -14.258 1 70.81 170 TYR B N 1
ATOM 2785 C CA . TYR B 1 170 ? -2.35 -20.703 -13.984 1 70.81 170 TYR B CA 1
ATOM 2786 C C . TYR B 1 170 ? -2.148 -21.359 -12.625 1 70.81 170 TYR B C 1
ATOM 2788 O O . TYR B 1 170 ? -1.299 -22.234 -12.461 1 70.81 170 TYR B O 1
ATOM 2796 N N . MET B 1 171 ? -2.996 -21 -11.617 1 71.12 171 MET B N 1
ATOM 2797 C CA . MET B 1 171 ? -2.93 -21.531 -10.258 1 71.12 171 MET B CA 1
ATOM 2798 C C . MET B 1 171 ? -3.398 -22.984 -10.219 1 71.12 171 MET B C 1
ATOM 2800 O O . MET B 1 171 ? -2.852 -23.781 -9.461 1 71.12 171 MET B O 1
ATOM 2804 N N . ARG B 1 172 ? -4.551 -23.25 -10.781 1 64.12 172 ARG B N 1
ATOM 2805 C CA . ARG B 1 172 ? -5.117 -24.594 -10.812 1 64.12 172 ARG B CA 1
ATOM 2806 C C . ARG B 1 172 ? -4.117 -25.594 -11.383 1 64.12 172 ARG B C 1
ATOM 2808 O O . ARG B 1 172 ? -4.047 -26.734 -10.93 1 64.12 172 ARG B O 1
ATOM 2815 N N . LEU B 1 173 ? -3.625 -25.188 -12.242 1 55.88 173 LEU B N 1
ATOM 2816 C CA . LEU B 1 173 ? -2.615 -26.078 -12.797 1 55.88 173 LEU B CA 1
ATOM 2817 C C . LEU B 1 173 ? -1.548 -26.406 -11.766 1 55.88 173 LEU B C 1
ATOM 2819 O O . LEU B 1 173 ? -0.952 -27.484 -11.797 1 55.88 173 LEU B O 1
ATOM 2823 N N . LEU B 1 174 ? -1.555 -25.641 -10.82 1 51.75 174 LEU B N 1
ATOM 2824 C CA . LEU B 1 174 ? -0.582 -25.766 -9.742 1 51.75 174 LEU B CA 1
ATOM 2825 C C . LEU B 1 174 ? -1.065 -26.75 -8.688 1 51.75 174 LEU B C 1
ATOM 2827 O O . LEU B 1 174 ? -0.262 -27.469 -8.094 1 51.75 174 LEU B O 1
ATOM 2831 N N . SER B 1 175 ? -2.303 -26.594 -8.188 1 49.44 175 SER B N 1
ATOM 2832 C CA . SER B 1 175 ? -2.857 -27.422 -7.125 1 49.44 175 SER B CA 1
ATOM 2833 C C . SER B 1 175 ? -2.949 -28.891 -7.547 1 49.44 175 SER B C 1
ATOM 2835 O O . SER B 1 175 ? -2.982 -29.781 -6.699 1 49.44 175 SER B O 1
ATOM 2837 N N . ASN B 1 176 ? -3.225 -29.219 -8.633 1 46.94 176 ASN B N 1
ATOM 2838 C CA . ASN B 1 176 ? -3.365 -30.625 -9.031 1 46.94 176 ASN B CA 1
ATOM 2839 C C . ASN B 1 176 ? -2.023 -31.344 -9.016 1 46.94 176 ASN B C 1
ATOM 2841 O O . ASN B 1 176 ? -1.94 -32.5 -9.398 1 46.94 176 ASN B O 1
ATOM 2845 N N . HIS B 1 177 ? -0.94 -30.766 -8.68 1 41.75 177 HIS B N 1
ATOM 2846 C CA . HIS B 1 177 ? 0.223 -31.625 -8.453 1 41.75 177 HIS B CA 1
ATOM 2847 C C . HIS B 1 177 ? 0.824 -31.375 -7.074 1 41.75 177 HIS B C 1
ATOM 2849 O O . HIS B 1 177 ? 0.877 -30.234 -6.605 1 41.75 177 HIS B O 1
#

Radius of gyration: 21.82 Å; Cα contacts (8 Å, |Δi|>4): 312; chains: 2; bounding box: 54×61×41 Å

pLDDT: mean 87.03, std 11.24, range [32.84, 98.38]

InterPro domains:
  IPR001647 DNA-binding HTH domain, TetR-type [PS50977] (9-69)
  IPR009057 Homedomain-like superfamily [SSF46689] (10-69)

Foldseek 3Di:
DPQLCNPPDLLLVLLLVLLVVVVVPDPPVPDDLVSSCVSSVHDSVSVVVVDDDSVVSVLVSVLSVLCVLCPCLLVQPDDDPLSVLVSVLVSCVVCLVVQLVCVVSVNLVSNLVSQLVSLVSNCVVVVHDDDPVVSSVVSVVLSVLSNVQSNDPPHDSVNNSVVSVVVVVVVVVVVVD/DPQLCNVPDLLLVLLLVLLVVVVVPDPPVPDDLVSSCVSSVHDSVSVVVVDDDSVVSVLVSVLSVLCVLCPCLLVQDDDDPLSVLVSVLVSCVVCLVVQLVCVVSVNLVSNLVSQLVSLVSNCVVVVHDDDPVVSSVVSVVLSVLSNVQSNDPPHDSVNNSVVSVVVVVVVVVVVVD

Secondary structure (DSSP, 8-state):
---GGGGS-HHHHHHHHHHHHHHHHS-GGG--HHHHHHHHT--HHHHHHH-SSHHHHHHHHHHHHHHHHTTTGGGS---SHHHHHHHHHHHHHHTHHHHHHHHHTT-HHHHHHHHHHHHHHHHHHTT----HHHHHHHHHHHHHHHHHHHH-TT--HHHHHHHHHHHHHHHHHHHT-/---GGGGS-HHHHHHHHHHHHHHHHS-GGG--HHHHHHHHT--HHHHHHH-SSHHHHHHHHHHHHHHHHTTTGGGS---SHHHHHHHHHHHHHHTHHHHHHHHHTT-HHHHHHHHHHHHHHHHHHTT----HHHHHHHHHHHHHHHHHHHH-TT--HHHHHHHHHHHHHHHHHHHT-

Solvent-accessible surface area (backbone atoms only — not comparable to full-atom values): 19751 Å² total; per-residue (Å²): 128,77,56,92,56,68,83,51,51,71,67,54,50,31,43,40,50,24,48,55,55,46,55,75,75,42,56,75,88,73,61,45,70,66,58,33,25,62,67,34,71,47,56,69,70,58,48,55,72,79,32,92,48,70,63,51,41,52,51,53,44,48,48,52,52,48,51,57,72,54,52,61,57,86,68,55,84,64,85,47,71,67,45,46,51,49,53,50,52,51,54,43,63,76,36,32,69,61,51,35,50,34,50,74,67,51,43,47,67,63,52,46,56,53,45,39,51,53,48,49,54,51,34,55,75,68,70,49,87,67,54,72,62,55,48,36,23,51,34,27,6,53,47,39,40,50,51,56,47,46,69,38,86,82,62,50,71,67,54,51,52,52,52,49,48,52,51,48,56,46,46,52,58,28,69,79,102,127,77,58,92,58,69,83,52,51,70,68,54,49,30,43,38,48,23,49,54,55,46,54,74,75,43,55,74,90,74,61,45,70,66,58,34,24,64,65,35,71,46,55,68,69,58,48,57,72,79,34,92,47,70,63,50,42,51,51,51,45,49,49,52,53,46,52,58,72,54,51,62,57,84,65,54,86,66,85,48,71,66,44,46,51,48,52,52,50,52,55,44,64,76,36,31,71,60,51,34,49,34,51,74,66,51,42,46,66,63,52,47,55,53,42,40,50,52,49,48,52,51,33,53,75,69,70,48,87,68,54,71,62,56,48,35,22,51,34,26,6,53,47,38,38,51,51,55,47,46,68,37,86,82,61,49,72,67,54,53,52,52,51,50,48,53,50,48,55,45,46,53,59,28,69,78,103

Nearest PDB structures (foldseek):
  3bni-assembly1_B  TM=8.010E-01  e=6.197E-03  Streptomyces coelicolor A3(2)
  3bni-assembly1_A  TM=7.704E-01  e=5.905E-03  Streptomyces coelicolor A3(2)
  3lsj-assembly1_A  TM=6.950E-01  e=2.604E-03  Pseudomonas aeruginosa
  3kkc-assembly2_D  TM=7.250E-01  e=1.216E-02  Streptococcus agalactiae 2603V/R
  3crj-assembly1_B  TM=5.501E-01  e=2.047E-03  Haloarcula marismortui ATCC 43049

Sequence (354 aa):
MAKLTEGLSQSQQSIMQAVATLLDKEQLNDLTITKVCKEAGVARITFYKYYATINDVIEATAQLKVSELFMQISDDKIEDLDDFISGLTLRITKSKSSTKKMLELNMSHILLVHFIYATKVYLEKSNLKVTRTKLNFFAGGIFNVISEWVKDDLSLEDELRQQLKEIFEYMRLLSNHMAKLTEGLSQSQQSIMQAVATLLDKEQLNDLTITKVCKEAGVARITFYKYYATINDVIEATAQLKVSELFMQISDDKIEDLDDFISGLTLRITKSKSSTKKMLELNMSHILLVHFIYATKVYLEKSNLKVTRTKLNFFAGGIFNVISEWVKDDLSLEDELRQQLKEIFEYMRLLSNH

Organism: NCBI:txid1246626